Protein AF-A0A268NX96-F1 (afdb_monomer)

Structure (mmCIF, N/CA/C/O backbone):
data_AF-A0A268NX96-F1
#
_entry.id   AF-A0A268NX96-F1
#
loop_
_atom_site.group_PDB
_atom_site.id
_atom_site.type_symbol
_atom_site.label_atom_id
_atom_site.label_alt_id
_atom_site.label_comp_id
_atom_site.label_asym_id
_atom_site.label_entity_id
_atom_site.label_seq_id
_atom_site.pdbx_PDB_ins_code
_atom_site.Cartn_x
_atom_site.Cartn_y
_atom_site.Cartn_z
_atom_site.occupancy
_atom_site.B_iso_or_equiv
_atom_site.auth_seq_id
_atom_site.auth_comp_id
_atom_site.auth_asym_id
_atom_site.auth_atom_id
_atom_site.pdbx_PDB_model_num
ATOM 1 N N . MET A 1 1 ? 6.092 -10.360 -18.280 1.00 59.03 1 MET A N 1
ATOM 2 C CA . MET A 1 1 ? 6.433 -9.951 -19.659 1.00 59.03 1 MET A CA 1
ATOM 3 C C . MET A 1 1 ? 7.682 -10.710 -20.071 1.00 59.03 1 MET A C 1
ATOM 5 O O . MET A 1 1 ? 8.514 -10.940 -19.199 1.00 59.03 1 MET A O 1
ATOM 9 N N . ASP A 1 2 ? 7.795 -11.176 -21.314 1.00 61.53 2 ASP A N 1
ATOM 10 C CA . ASP A 1 2 ? 8.980 -11.933 -21.732 1.00 61.53 2 ASP A CA 1
ATOM 11 C C . ASP A 1 2 ? 10.163 -11.012 -22.083 1.00 61.53 2 ASP A C 1
ATOM 13 O O . ASP A 1 2 ? 10.006 -9.817 -22.340 1.00 61.53 2 ASP A O 1
ATOM 17 N N . LYS A 1 3 ? 11.374 -11.574 -22.055 1.00 61.00 3 LYS A N 1
ATOM 18 C CA . LYS A 1 3 ? 12.627 -10.856 -22.331 1.00 61.00 3 LYS A CA 1
ATOM 19 C C . LYS A 1 3 ? 12.658 -10.255 -23.746 1.00 61.00 3 LYS A C 1
ATOM 21 O O . LYS A 1 3 ? 13.117 -9.132 -23.924 1.00 61.00 3 LYS A O 1
ATOM 26 N N . ASN A 1 4 ? 12.095 -10.972 -24.720 1.00 65.12 4 ASN A N 1
ATOM 27 C CA . ASN A 1 4 ? 12.065 -10.567 -26.127 1.00 65.12 4 ASN A CA 1
ATOM 28 C C . ASN A 1 4 ? 11.280 -9.265 -26.354 1.00 65.12 4 ASN A C 1
ATOM 30 O O . ASN A 1 4 ? 11.629 -8.482 -27.237 1.00 65.12 4 ASN A O 1
ATOM 34 N N . THR A 1 5 ? 10.238 -9.016 -25.558 1.00 67.25 5 THR A N 1
ATOM 35 C CA . THR A 1 5 ? 9.422 -7.799 -25.653 1.00 67.25 5 THR A CA 1
ATOM 36 C C . THR A 1 5 ? 10.201 -6.553 -25.227 1.00 67.25 5 THR A C 1
ATOM 38 O O . THR A 1 5 ? 10.162 -5.537 -25.919 1.00 67.25 5 THR A O 1
ATOM 41 N N . PHE A 1 6 ? 10.961 -6.625 -24.133 1.00 69.69 6 PHE A N 1
ATOM 42 C CA . PHE A 1 6 ? 11.781 -5.499 -23.678 1.00 69.69 6 PHE A CA 1
ATOM 43 C C . PHE A 1 6 ? 13.011 -5.259 -24.555 1.00 69.69 6 PHE A C 1
ATOM 45 O O . PHE A 1 6 ? 13.318 -4.106 -24.848 1.00 69.69 6 PHE A O 1
ATOM 52 N N . ASP A 1 7 ? 13.665 -6.321 -25.035 1.00 68.00 7 ASP A N 1
ATOM 53 C CA . ASP A 1 7 ? 14.785 -6.197 -25.977 1.00 68.00 7 ASP A CA 1
ATOM 54 C C . ASP A 1 7 ? 14.345 -5.448 -27.253 1.00 68.00 7 ASP A C 1
ATOM 56 O O . ASP A 1 7 ? 15.095 -4.657 -27.830 1.00 68.00 7 ASP A O 1
ATOM 60 N N . LYS A 1 8 ? 13.087 -5.642 -27.668 1.00 68.75 8 LYS A N 1
ATOM 61 C CA . LYS A 1 8 ? 12.487 -4.923 -28.792 1.00 68.75 8 LYS A CA 1
ATOM 62 C C . LYS A 1 8 ? 12.180 -3.458 -28.470 1.00 68.75 8 LYS A C 1
ATOM 64 O O . LYS A 1 8 ? 12.509 -2.598 -29.278 1.00 68.75 8 LYS A O 1
ATOM 69 N N . LEU A 1 9 ? 11.628 -3.153 -27.293 1.00 71.12 9 LEU A N 1
ATOM 70 C CA . LEU A 1 9 ? 11.445 -1.765 -26.838 1.00 71.12 9 LEU A CA 1
ATOM 71 C C . LEU A 1 9 ? 12.767 -1.002 -26.784 1.00 71.12 9 LEU A C 1
ATOM 73 O O . LEU A 1 9 ? 12.851 0.123 -27.268 1.00 71.12 9 LEU A O 1
ATOM 77 N N . ALA A 1 10 ? 13.795 -1.623 -26.201 1.00 66.62 10 ALA A N 1
ATOM 78 C CA . ALA A 1 10 ? 15.130 -1.056 -26.093 1.00 66.62 10 ALA A CA 1
ATOM 79 C C . ALA A 1 10 ? 15.676 -0.665 -27.469 1.00 66.62 10 ALA A C 1
ATOM 81 O O . ALA A 1 10 ? 16.306 0.378 -27.606 1.00 66.62 10 ALA A O 1
ATOM 82 N N . LYS A 1 11 ? 15.390 -1.478 -28.490 1.00 71.31 11 LYS A N 1
ATOM 83 C CA . LYS A 1 11 ? 15.788 -1.229 -29.874 1.00 71.31 11 LYS A CA 1
ATOM 84 C C . LYS A 1 11 ? 14.941 -0.148 -30.553 1.00 71.31 11 LYS A C 1
ATOM 86 O O . LYS A 1 11 ? 15.510 0.774 -31.131 1.00 71.31 11 LYS A O 1
ATOM 91 N N . ASP A 1 12 ? 13.617 -0.256 -30.484 1.00 74.12 12 ASP A N 1
ATOM 92 C CA . ASP A 1 12 ? 12.686 0.611 -31.222 1.00 74.12 12 ASP A CA 1
ATOM 93 C C . ASP A 1 12 ? 12.643 2.038 -30.640 1.00 74.12 12 ASP A C 1
ATOM 95 O O . ASP A 1 12 ? 12.513 3.004 -31.386 1.00 74.12 12 ASP A O 1
ATOM 99 N N . TYR A 1 13 ? 12.829 2.173 -29.322 1.00 72.88 13 TYR A N 1
ATOM 100 C CA . TYR A 1 13 ? 12.810 3.447 -28.588 1.00 72.88 13 TYR A CA 1
ATOM 101 C C . TYR A 1 13 ? 14.191 3.889 -28.087 1.00 72.88 13 TYR A C 1
ATOM 103 O O . TYR A 1 13 ? 14.286 4.846 -27.319 1.00 72.88 13 TYR A O 1
ATOM 111 N N . GLN A 1 14 ? 15.256 3.173 -28.474 1.00 78.19 14 GLN A N 1
ATOM 112 C CA . GLN A 1 14 ? 16.652 3.414 -28.070 1.00 78.19 14 GLN A CA 1
ATOM 113 C C . GLN A 1 14 ? 16.782 3.795 -26.588 1.00 78.19 14 GLN A C 1
ATOM 115 O O . GLN A 1 14 ? 17.407 4.803 -26.242 1.00 78.19 14 GLN A O 1
ATOM 120 N N . ILE A 1 15 ? 16.134 3.015 -25.716 1.00 81.31 15 ILE A N 1
ATOM 121 C CA . ILE A 1 15 ? 16.123 3.314 -24.285 1.00 81.31 15 ILE A CA 1
ATOM 122 C C . ILE A 1 15 ? 17.558 3.209 -23.770 1.00 81.31 15 ILE A C 1
ATOM 124 O O . ILE A 1 15 ? 18.209 2.175 -23.928 1.00 81.31 15 ILE A O 1
ATOM 128 N N . LYS A 1 16 ? 18.051 4.286 -23.162 1.00 82.25 16 LYS A N 1
ATOM 129 C CA . LYS A 1 16 ? 19.428 4.381 -22.672 1.00 82.25 16 LYS A CA 1
ATOM 130 C C . LYS A 1 16 ? 19.487 5.022 -21.296 1.00 82.25 16 LYS A C 1
ATOM 132 O O . LYS A 1 16 ? 18.622 5.809 -20.916 1.00 82.25 16 LYS A O 1
ATOM 137 N N . GLU A 1 17 ? 20.546 4.691 -20.575 1.00 82.38 17 GLU A N 1
ATOM 138 C CA . GLU A 1 17 ? 20.888 5.320 -19.309 1.00 82.38 17 GLU A CA 1
ATOM 139 C C . GLU A 1 17 ? 21.554 6.685 -19.545 1.00 82.38 17 GLU A C 1
ATOM 141 O O . GLU A 1 17 ? 22.448 6.834 -20.381 1.00 82.38 17 GLU A O 1
ATOM 146 N N . GLN A 1 18 ? 21.109 7.686 -18.793 1.00 83.25 18 GLN A N 1
ATOM 147 C CA . GLN A 1 18 ? 21.725 8.999 -18.648 1.00 83.25 18 GLN A CA 1
ATOM 148 C C . GLN A 1 18 ? 22.287 9.179 -17.229 1.00 83.25 18 GLN A C 1
ATOM 150 O O . GLN A 1 18 ? 22.286 8.269 -16.398 1.00 83.25 18 GLN A O 1
ATOM 155 N N . PHE A 1 19 ? 22.805 10.377 -16.950 1.00 71.81 19 PHE A N 1
ATOM 156 C CA . PHE A 1 19 ? 23.422 10.742 -15.678 1.00 71.81 19 PHE A CA 1
ATOM 157 C C . PHE A 1 19 ? 22.588 10.289 -14.466 1.00 71.81 19 PHE A C 1
ATOM 159 O O . PHE A 1 19 ? 21.379 10.495 -14.433 1.00 71.81 19 PHE A O 1
ATOM 166 N N . ARG A 1 20 ? 23.252 9.701 -13.457 1.00 75.44 20 ARG A N 1
ATOM 167 C CA . ARG A 1 20 ? 22.654 9.188 -12.200 1.00 75.44 20 ARG A CA 1
ATOM 168 C C . ARG A 1 20 ? 21.634 8.049 -12.352 1.00 75.44 20 ARG A C 1
ATOM 170 O O . ARG A 1 20 ? 20.844 7.825 -11.440 1.00 75.44 20 ARG A O 1
ATOM 177 N N . GLY A 1 21 ? 21.669 7.308 -13.454 1.00 75.00 21 GLY A N 1
ATOM 178 C CA . GLY A 1 21 ? 20.806 6.143 -13.633 1.00 75.00 21 GLY A CA 1
ATOM 179 C C . GLY A 1 21 ? 19.372 6.480 -14.026 1.00 75.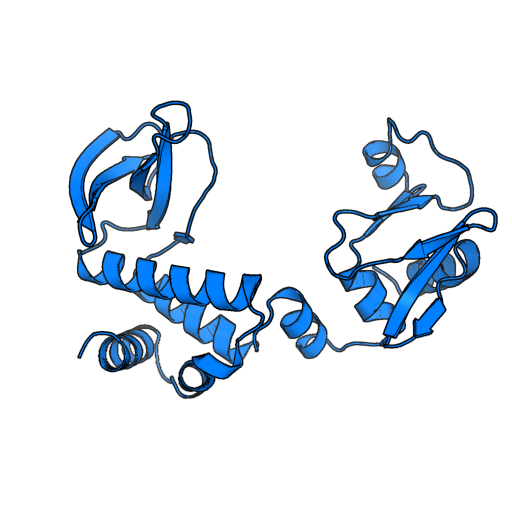00 21 GLY A C 1
ATOM 180 O O . GLY A 1 21 ? 18.427 5.764 -13.694 1.00 75.00 21 GLY A O 1
ATOM 181 N N . HIS A 1 22 ? 19.188 7.608 -14.711 1.00 82.00 22 HIS A N 1
ATOM 182 C CA . HIS A 1 22 ? 17.908 7.952 -15.313 1.00 82.00 22 HIS A CA 1
ATOM 183 C C . HIS A 1 22 ? 17.777 7.299 -16.685 1.00 82.00 22 HIS A C 1
ATOM 185 O O . HIS A 1 22 ? 18.688 7.410 -17.501 1.00 82.00 22 HIS A O 1
ATOM 191 N N . LEU A 1 23 ? 16.653 6.635 -16.951 1.00 85.31 23 LEU A N 1
ATOM 192 C CA . LEU A 1 23 ? 16.376 6.089 -18.276 1.00 85.31 23 LEU A CA 1
ATOM 193 C C . LEU A 1 23 ? 15.696 7.151 -19.140 1.00 85.31 23 LEU A C 1
ATOM 195 O O . LEU A 1 23 ? 14.803 7.860 -18.677 1.00 85.31 23 LEU A O 1
ATOM 199 N N . VAL A 1 24 ? 16.098 7.239 -20.404 1.00 85.69 24 VAL A N 1
ATOM 200 C CA . VAL A 1 24 ? 15.409 8.037 -21.424 1.00 85.69 24 VAL A CA 1
ATOM 201 C C . VAL A 1 24 ? 15.029 7.154 -22.603 1.00 85.69 24 VAL A C 1
ATOM 203 O O . VAL A 1 24 ? 15.790 6.260 -22.965 1.00 85.69 24 VAL A O 1
ATOM 206 N N . ALA A 1 25 ? 13.878 7.419 -23.215 1.00 83.75 25 ALA A N 1
ATOM 207 C CA . ALA A 1 25 ? 13.501 6.890 -24.522 1.00 83.75 25 ALA A CA 1
ATOM 208 C C . ALA A 1 25 ? 13.697 7.968 -25.591 1.00 83.75 25 ALA A C 1
ATOM 210 O O . ALA A 1 25 ? 13.286 9.114 -25.400 1.00 83.75 25 ALA A O 1
ATOM 211 N N . LEU A 1 26 ? 14.290 7.596 -26.722 1.00 76.19 26 LEU A N 1
ATOM 212 C CA . LEU A 1 26 ? 14.315 8.415 -27.927 1.00 76.19 26 LEU A CA 1
ATOM 213 C C . LEU A 1 26 ? 13.088 8.086 -28.775 1.00 76.19 26 LEU A C 1
ATOM 215 O O . LEU A 1 26 ? 12.882 6.940 -29.173 1.00 76.19 26 LEU A O 1
ATOM 219 N N . ASN A 1 27 ? 12.294 9.103 -29.084 1.00 68.62 27 ASN A N 1
ATOM 220 C CA . ASN A 1 27 ? 11.181 8.995 -30.014 1.00 68.62 27 ASN A CA 1
ATOM 221 C C . ASN A 1 27 ? 11.262 10.154 -31.009 1.00 68.62 27 ASN A C 1
ATOM 223 O O . ASN A 1 27 ? 11.182 11.309 -30.604 1.00 68.62 27 ASN A O 1
ATOM 227 N N . ASP A 1 28 ? 11.435 9.844 -32.294 1.00 65.50 28 ASP A N 1
ATOM 228 C CA . ASP A 1 28 ? 11.523 10.832 -33.382 1.00 65.50 28 ASP A CA 1
ATOM 229 C C . ASP A 1 28 ? 12.602 11.918 -33.172 1.00 65.50 28 ASP A C 1
ATOM 231 O O . ASP A 1 28 ? 12.440 13.069 -33.564 1.00 65.50 28 ASP A O 1
ATOM 235 N N . GLY A 1 29 ? 13.728 11.551 -32.547 1.00 68.62 29 GLY A N 1
ATOM 236 C CA . GLY A 1 29 ? 14.844 12.466 -32.270 1.00 68.62 29 GLY A CA 1
ATOM 237 C C . GLY A 1 29 ? 14.708 13.276 -30.976 1.00 68.62 29 GLY A C 1
ATOM 238 O O . GLY A 1 29 ? 15.658 13.961 -30.602 1.00 68.62 29 GLY A O 1
ATOM 239 N N . GLU A 1 30 ? 13.586 13.159 -30.261 1.00 76.75 30 GLU A N 1
ATOM 240 C CA . GLU A 1 30 ? 13.398 13.755 -28.937 1.00 76.75 30 GLU A CA 1
ATOM 241 C C . GLU A 1 30 ? 13.679 12.741 -27.824 1.00 76.75 30 GLU A C 1
ATOM 243 O O . GLU A 1 30 ? 13.192 11.608 -27.852 1.00 76.75 30 GLU A O 1
ATOM 248 N N . GLU A 1 31 ? 14.438 13.163 -26.811 1.00 83.19 31 GLU A N 1
ATOM 249 C CA . GLU A 1 31 ? 14.641 12.394 -25.583 1.00 83.19 31 GLU A CA 1
ATOM 250 C C . GLU A 1 31 ? 13.511 12.662 -24.589 1.00 83.19 31 GLU A C 1
ATOM 252 O O . GLU A 1 31 ? 13.199 13.809 -24.265 1.00 83.19 31 GLU A O 1
ATOM 257 N N . LYS A 1 32 ? 12.921 11.590 -24.061 1.00 82.81 32 LYS A N 1
ATOM 258 C CA . LYS A 1 32 ? 11.934 11.650 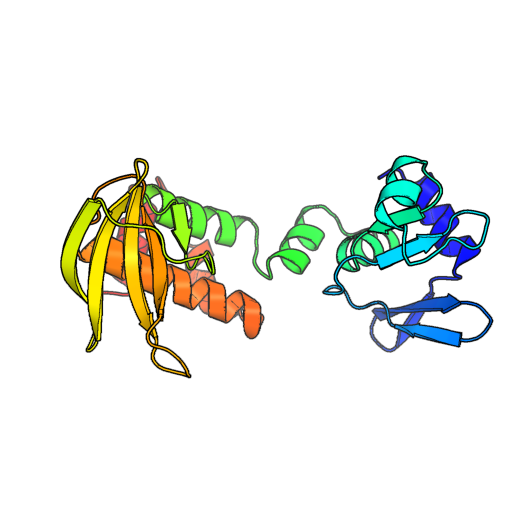-22.983 1.00 82.81 32 LYS A CA 1
ATOM 259 C C . LYS A 1 32 ? 12.402 10.839 -21.795 1.00 82.81 32 LYS A C 1
ATOM 261 O O . LYS A 1 32 ? 12.672 9.648 -21.926 1.00 82.81 32 LYS A O 1
ATOM 266 N N . SER A 1 33 ? 12.451 11.483 -20.636 1.00 83.81 33 SER A N 1
ATOM 267 C CA . SER A 1 33 ? 12.735 10.815 -19.371 1.00 83.81 33 SER A CA 1
ATOM 268 C C . SER A 1 33 ? 11.647 9.804 -19.037 1.00 83.81 33 SER A C 1
ATOM 270 O O . SER A 1 33 ? 10.460 10.107 -19.126 1.00 83.81 33 SER A O 1
ATOM 272 N N . ILE A 1 34 ? 12.081 8.622 -18.621 1.00 84.00 34 ILE A N 1
ATOM 273 C CA . ILE A 1 34 ? 11.251 7.592 -18.012 1.00 84.00 34 ILE A CA 1
ATOM 274 C C . ILE A 1 34 ? 11.518 7.673 -16.514 1.00 84.00 34 ILE A C 1
ATOM 276 O O . ILE A 1 34 ? 12.650 7.478 -16.069 1.00 84.00 34 ILE A O 1
ATOM 280 N N . LEU A 1 35 ? 10.489 7.964 -15.725 1.00 81.88 35 LEU A N 1
ATOM 281 C CA . LEU A 1 35 ? 10.588 7.959 -14.273 1.00 81.88 35 LEU A CA 1
ATOM 282 C C . LEU A 1 35 ? 10.041 6.638 -13.716 1.00 81.88 35 LEU A C 1
ATOM 284 O O . LEU A 1 35 ? 9.026 6.139 -14.199 1.00 81.88 35 LEU A O 1
ATOM 288 N N . PRO A 1 36 ? 10.629 6.090 -12.636 1.00 77.75 36 PRO A N 1
ATOM 289 C CA . PRO A 1 36 ? 10.131 4.858 -12.018 1.00 77.75 36 PRO A CA 1
ATOM 290 C C . PRO A 1 36 ? 8.655 4.910 -11.590 1.00 77.75 36 PRO A C 1
ATOM 292 O O . PRO A 1 36 ? 7.997 3.879 -11.545 1.00 77.75 36 PRO A O 1
ATOM 295 N N . ASN A 1 37 ? 8.127 6.101 -11.279 1.00 76.62 37 ASN A N 1
ATOM 296 C CA . ASN A 1 37 ? 6.748 6.288 -10.810 1.00 76.62 37 ASN A CA 1
ATOM 297 C C . ASN A 1 37 ? 5.756 6.655 -11.931 1.00 76.62 37 ASN A C 1
ATOM 299 O O . ASN A 1 37 ? 4.612 6.999 -11.624 1.00 76.62 37 ASN A O 1
ATOM 303 N N . ASP A 1 38 ? 6.174 6.628 -13.201 1.00 75.62 38 ASP A N 1
ATOM 304 C CA . ASP A 1 38 ? 5.293 6.971 -14.318 1.00 75.62 38 ASP A CA 1
ATOM 305 C C . ASP A 1 38 ? 4.143 5.964 -14.448 1.00 75.62 38 ASP A C 1
ATOM 307 O O . ASP A 1 38 ? 4.343 4.746 -14.486 1.00 75.62 38 ASP A O 1
ATOM 311 N N . LYS A 1 39 ? 2.917 6.497 -14.523 1.00 70.62 39 LYS A N 1
ATOM 312 C CA . LYS A 1 39 ? 1.683 5.733 -14.754 1.00 70.62 39 LYS A CA 1
ATOM 313 C C . LYS A 1 39 ? 1.379 5.635 -16.251 1.00 70.62 39 LYS A C 1
ATOM 315 O O . LYS A 1 39 ? 1.819 6.483 -17.021 1.00 70.62 39 LYS A O 1
ATOM 320 N N . PRO A 1 40 ? 0.655 4.575 -16.652 1.00 78.50 40 PRO A N 1
ATOM 321 C CA . PRO A 1 40 ? 1.131 3.593 -17.614 1.00 78.50 40 PRO A CA 1
ATOM 322 C C . PRO A 1 40 ? 1.691 4.220 -18.890 1.00 78.50 40 PRO A C 1
ATOM 324 O O . PRO A 1 40 ? 1.019 4.979 -19.592 1.00 78.50 40 PRO A O 1
ATOM 327 N N . LEU A 1 41 ? 2.918 3.824 -19.205 1.00 81.44 41 LEU A N 1
ATOM 328 C CA . LEU A 1 41 ? 3.596 4.137 -20.448 1.00 81.44 41 LEU A CA 1
ATOM 329 C C . LEU A 1 41 ? 3.098 3.190 -21.542 1.00 81.44 41 LEU A C 1
ATOM 331 O O . LEU A 1 41 ? 2.943 1.984 -21.327 1.00 81.44 41 LEU A O 1
ATOM 335 N N . HIS A 1 42 ? 2.847 3.759 -22.718 1.00 82.75 42 HIS A N 1
ATOM 336 C CA . HIS A 1 42 ? 2.356 3.039 -23.885 1.00 82.75 42 HIS A CA 1
ATOM 337 C C . HIS A 1 42 ? 3.386 3.129 -25.005 1.00 82.75 42 HIS A C 1
ATOM 339 O O . HIS A 1 42 ? 3.701 4.223 -25.475 1.00 82.75 42 HIS A O 1
ATOM 345 N N . PHE A 1 43 ? 3.882 1.976 -25.441 1.00 78.62 43 PHE A N 1
ATOM 346 C CA . PHE A 1 43 ? 4.860 1.866 -26.518 1.00 78.62 43 PHE A CA 1
ATOM 347 C C . PHE A 1 43 ? 4.225 1.155 -27.702 1.00 78.62 43 PHE A C 1
ATOM 349 O O . PHE A 1 43 ? 3.788 0.011 -27.595 1.00 78.62 43 PHE A O 1
ATOM 356 N N . ALA A 1 44 ? 4.147 1.846 -28.830 1.00 77.69 44 ALA A N 1
ATOM 357 C CA . ALA A 1 44 ? 3.655 1.281 -30.069 1.00 77.69 44 ALA A CA 1
ATOM 358 C C . ALA A 1 44 ? 4.666 0.274 -30.631 1.00 77.69 44 ALA A C 1
ATOM 360 O O . ALA A 1 44 ? 5.870 0.517 -30.656 1.00 77.69 44 ALA A O 1
ATOM 361 N N . ILE A 1 45 ? 4.177 -0.863 -31.108 1.00 72.31 45 ILE A N 1
ATOM 362 C CA . ILE A 1 45 ? 5.003 -1.928 -31.664 1.00 72.31 45 ILE A CA 1
ATOM 363 C C . ILE A 1 45 ? 4.831 -1.905 -33.185 1.00 72.31 45 ILE A C 1
ATOM 365 O O . ILE A 1 45 ? 3.739 -2.134 -33.701 1.00 72.31 45 ILE A O 1
ATOM 369 N N . ASN A 1 46 ? 5.922 -1.662 -33.918 1.00 66.19 46 ASN A N 1
ATOM 370 C CA . ASN A 1 46 ? 6.020 -1.676 -35.389 1.00 66.19 46 ASN A CA 1
ATOM 371 C C . ASN A 1 46 ? 5.213 -0.622 -36.186 1.00 66.19 46 ASN A C 1
ATOM 373 O O . ASN A 1 46 ? 5.414 -0.537 -37.397 1.00 66.19 46 ASN A O 1
ATOM 377 N N . ARG A 1 47 ? 4.289 0.145 -35.591 1.00 69.75 47 ARG A N 1
ATOM 378 C CA . ARG A 1 47 ? 3.494 1.158 -36.315 1.00 69.75 47 ARG A CA 1
ATOM 379 C C . ARG A 1 47 ? 2.953 2.257 -35.396 1.00 69.75 47 ARG A C 1
ATOM 381 O O . ARG A 1 47 ? 2.694 1.967 -34.231 1.00 69.75 47 ARG A O 1
ATOM 388 N N . PRO A 1 48 ? 2.697 3.476 -35.905 1.00 75.44 48 PRO A N 1
ATOM 389 C CA . PRO A 1 48 ? 1.927 4.480 -35.178 1.00 75.44 48 PRO A CA 1
ATOM 390 C C . PRO A 1 48 ? 0.528 3.958 -34.826 1.00 75.44 48 PRO A C 1
ATOM 392 O O . PRO A 1 48 ? -0.111 3.283 -35.636 1.00 75.44 48 PRO A O 1
ATOM 395 N N . VAL A 1 49 ? 0.047 4.290 -33.630 1.00 78.19 49 VAL A N 1
ATOM 396 C CA . VAL A 1 49 ? -1.295 3.935 -33.145 1.00 78.19 49 VAL A CA 1
ATOM 397 C C . VAL A 1 49 ? -2.065 5.180 -32.728 1.00 78.19 49 VAL A C 1
ATOM 399 O O . VAL A 1 49 ? -1.477 6.166 -32.277 1.00 78.19 49 VAL A O 1
ATOM 402 N N . ASP A 1 50 ? -3.388 5.126 -32.863 1.00 79.38 50 ASP A N 1
ATOM 403 C CA . ASP A 1 50 ? -4.264 6.180 -32.363 1.00 79.38 50 ASP A CA 1
ATOM 404 C C . ASP A 1 50 ? -4.251 6.191 -30.828 1.00 79.38 50 ASP A C 1
ATOM 406 O O . ASP A 1 50 ? -4.580 5.201 -30.168 1.00 79.38 50 ASP A O 1
ATOM 410 N N . ARG A 1 51 ? -3.883 7.340 -30.257 1.00 78.62 51 ARG A N 1
ATOM 411 C CA . ARG A 1 51 ? -3.812 7.549 -28.807 1.00 78.62 51 ARG A CA 1
ATOM 412 C C . ARG A 1 51 ? -5.182 7.488 -28.133 1.00 78.62 51 ARG A C 1
ATOM 414 O O . ARG A 1 51 ? -5.242 7.224 -26.936 1.00 78.62 51 ARG A O 1
ATOM 421 N N . ASN A 1 52 ? -6.266 7.687 -28.880 1.00 84.94 52 ASN A N 1
ATOM 422 C CA . ASN A 1 52 ? -7.623 7.577 -28.349 1.00 84.94 52 ASN A CA 1
ATOM 423 C C . ASN A 1 52 ? -8.063 6.119 -28.151 1.00 84.94 52 ASN A C 1
ATOM 425 O O . ASN A 1 52 ? -9.077 5.885 -27.500 1.00 84.94 52 ASN A O 1
ATOM 429 N N . ASN A 1 53 ? -7.308 5.145 -28.678 1.00 85.56 53 ASN A N 1
ATOM 430 C CA . ASN A 1 53 ? -7.685 3.733 -28.651 1.00 85.56 53 ASN A CA 1
ATOM 431 C C . ASN A 1 53 ? -6.608 2.801 -28.064 1.00 85.56 53 ASN A C 1
ATOM 433 O O . ASN A 1 53 ? -6.497 1.629 -28.428 1.00 85.56 53 ASN A O 1
ATOM 437 N N . LEU A 1 54 ? -5.786 3.322 -27.148 1.00 82.62 54 LEU A N 1
ATOM 438 C CA . LEU A 1 54 ? -4.634 2.596 -26.605 1.00 82.62 54 LEU A CA 1
ATOM 439 C C . LEU A 1 54 ? -5.019 1.269 -25.940 1.00 82.62 54 LEU A C 1
ATOM 441 O O . LEU A 1 54 ? -4.336 0.277 -26.157 1.00 82.62 54 LEU A O 1
ATOM 445 N N . GLU A 1 55 ? -6.121 1.207 -25.190 1.00 85.50 55 GLU A N 1
ATOM 446 C CA . GLU A 1 55 ? -6.532 -0.030 -24.507 1.00 85.50 55 GLU A CA 1
ATOM 447 C C . GLU A 1 55 ? -6.932 -1.148 -25.486 1.00 85.50 55 GLU A C 1
ATOM 449 O O . GLU A 1 55 ? -6.628 -2.320 -25.249 1.00 85.50 55 GLU A O 1
ATOM 454 N N . GLU A 1 56 ? -7.583 -0.826 -26.609 1.00 86.25 56 GLU A N 1
ATOM 455 C CA . GLU A 1 56 ? -7.868 -1.835 -27.634 1.00 86.25 56 GLU A CA 1
ATOM 456 C C . GLU A 1 56 ? -6.603 -2.258 -28.375 1.00 86.25 56 GLU A C 1
ATOM 458 O O . GLU A 1 56 ? -6.431 -3.438 -28.677 1.00 86.25 56 GLU A O 1
ATOM 463 N N . GLU A 1 57 ? -5.696 -1.323 -28.654 1.00 84.12 57 GLU A N 1
ATOM 464 C CA . GLU A 1 57 ? -4.430 -1.638 -29.314 1.00 84.12 57 GLU A CA 1
ATOM 465 C C . GLU A 1 57 ? -3.494 -2.462 -28.414 1.00 84.12 57 GLU A C 1
ATOM 467 O O . GLU A 1 57 ? -2.773 -3.325 -28.922 1.00 84.12 57 GLU A O 1
ATOM 472 N N . VAL A 1 58 ? -3.572 -2.292 -27.088 1.00 84.19 58 VAL A N 1
ATOM 473 C CA . VAL A 1 58 ? -2.924 -3.178 -26.106 1.00 84.19 58 VAL A CA 1
ATOM 474 C C . VAL A 1 58 ? -3.486 -4.592 -26.211 1.00 84.19 58 VAL A C 1
ATOM 476 O O . VAL A 1 58 ? -2.724 -5.549 -26.333 1.00 84.19 58 VAL A O 1
ATOM 479 N N . LYS A 1 59 ? -4.816 -4.746 -26.245 1.00 84.62 59 LYS A N 1
ATOM 480 C CA . LYS A 1 59 ? -5.464 -6.063 -26.404 1.00 84.62 59 LYS A CA 1
ATOM 481 C C . LYS A 1 59 ? -5.099 -6.748 -27.724 1.00 84.62 59 LYS A C 1
ATOM 483 O O . LYS A 1 59 ? -4.986 -7.969 -27.760 1.00 84.62 59 LYS A O 1
ATOM 488 N N . LYS A 1 60 ? -4.900 -5.976 -28.796 1.00 81.88 60 LYS A N 1
ATOM 489 C CA . LYS A 1 60 ? -4.470 -6.478 -30.115 1.00 81.88 60 LYS A CA 1
ATOM 490 C C . LYS A 1 60 ? -2.967 -6.789 -30.186 1.00 81.88 60 LYS A C 1
ATOM 492 O O . LYS A 1 60 ? -2.516 -7.289 -31.212 1.00 81.88 60 LYS A O 1
ATOM 497 N N . GLY A 1 61 ? -2.190 -6.484 -29.142 1.00 76.75 61 GLY A N 1
ATOM 498 C CA . GLY A 1 61 ? -0.737 -6.680 -29.117 1.00 76.75 61 GLY A CA 1
ATOM 499 C C . GLY A 1 61 ? 0.053 -5.664 -29.950 1.00 76.75 61 GLY A C 1
ATOM 500 O O . GLY A 1 61 ? 1.231 -5.880 -30.223 1.00 76.75 61 GLY A O 1
ATOM 501 N N . ASN A 1 62 ? -0.577 -4.558 -30.358 1.00 80.38 62 ASN A N 1
ATOM 502 C CA . ASN A 1 62 ? 0.074 -3.483 -31.112 1.00 80.38 62 ASN A CA 1
ATOM 503 C C . ASN A 1 62 ? 0.695 -2.424 -30.201 1.00 80.38 62 ASN A C 1
ATOM 505 O O . ASN A 1 62 ? 1.524 -1.638 -30.652 1.00 80.38 62 ASN A O 1
ATOM 509 N N . VAL A 1 63 ? 0.280 -2.380 -28.935 1.00 81.75 63 VAL A N 1
ATOM 510 C CA . VAL A 1 63 ? 0.816 -1.472 -27.923 1.00 81.75 63 VAL A CA 1
ATOM 511 C C . VAL A 1 63 ? 1.224 -2.276 -26.708 1.00 81.75 63 VAL A C 1
ATOM 513 O O . VAL A 1 63 ? 0.463 -3.094 -26.197 1.00 81.75 63 VAL A O 1
ATOM 516 N N . LEU A 1 64 ? 2.419 -2.004 -26.210 1.00 79.94 64 LEU A N 1
ATOM 517 C CA . LEU A 1 64 ? 2.830 -2.461 -24.904 1.00 79.94 64 LEU A CA 1
ATOM 518 C C . LEU A 1 64 ? 2.433 -1.437 -23.848 1.00 79.94 64 LEU A C 1
ATOM 520 O O . LEU A 1 64 ? 2.847 -0.281 -23.917 1.00 79.94 64 LEU A O 1
ATOM 524 N N . LYS A 1 65 ? 1.684 -1.892 -22.847 1.00 85.44 65 LYS A N 1
ATOM 525 C CA . LYS A 1 65 ? 1.390 -1.137 -21.632 1.00 85.44 65 LYS A CA 1
ATOM 526 C C . LYS A 1 65 ? 2.301 -1.624 -20.511 1.00 85.44 65 LYS A C 1
ATOM 528 O O . LYS A 1 65 ? 2.242 -2.793 -20.136 1.00 85.44 65 LYS A O 1
ATOM 533 N N . THR A 1 66 ? 3.137 -0.736 -19.989 1.00 84.31 66 THR A N 1
ATOM 534 C CA . THR A 1 66 ? 4.038 -1.014 -18.861 1.00 84.31 66 THR A CA 1
ATOM 535 C C . THR A 1 66 ? 4.129 0.209 -17.954 1.00 84.31 66 THR A C 1
ATOM 537 O O . THR A 1 66 ? 3.738 1.305 -18.347 1.00 84.31 66 THR A O 1
ATOM 540 N N . ASP A 1 67 ? 4.630 0.049 -16.735 1.00 85.62 67 ASP A N 1
ATOM 541 C CA . ASP A 1 67 ? 5.031 1.182 -15.898 1.00 85.62 67 ASP A CA 1
ATOM 542 C C . ASP A 1 67 ? 6.548 1.408 -15.977 1.00 85.62 67 ASP A C 1
ATOM 544 O O . ASP A 1 67 ? 7.295 0.576 -16.507 1.00 85.62 67 ASP A O 1
ATOM 548 N N . GLY A 1 68 ? 6.999 2.569 -15.494 1.00 85.94 68 GLY A N 1
ATOM 549 C CA . GLY A 1 68 ? 8.423 2.899 -15.479 1.00 85.94 68 GLY A CA 1
ATOM 550 C C . GLY A 1 68 ? 9.245 1.940 -14.615 1.00 85.94 68 GLY A C 1
ATOM 551 O O . GLY A 1 68 ? 10.381 1.624 -14.959 1.00 85.94 68 GLY A O 1
ATOM 552 N N . LEU A 1 69 ? 8.679 1.419 -13.527 1.00 88.31 69 LEU A N 1
ATOM 553 C CA . LEU A 1 69 ? 9.377 0.551 -12.578 1.00 88.31 69 LEU A CA 1
ATOM 554 C C . LEU A 1 69 ? 9.750 -0.802 -13.208 1.00 88.31 69 LEU A C 1
ATOM 556 O O . LEU A 1 69 ? 10.849 -1.305 -12.979 1.00 88.31 69 LEU A O 1
ATOM 560 N N . GLU A 1 70 ? 8.881 -1.352 -14.057 1.00 87.19 70 GLU A N 1
ATOM 561 C CA . GLU A 1 70 ? 9.144 -2.546 -14.869 1.00 87.19 70 GLU A CA 1
ATOM 562 C C . GLU A 1 70 ? 10.245 -2.317 -15.918 1.00 87.19 70 GLU A C 1
ATOM 564 O O . GLU A 1 70 ? 11.098 -3.185 -16.117 1.00 87.19 70 GLU A O 1
ATOM 569 N N . ILE A 1 71 ? 10.293 -1.133 -16.545 1.00 86.38 71 ILE A N 1
ATOM 570 C CA . ILE A 1 71 ? 11.383 -0.776 -17.471 1.00 86.38 71 ILE A CA 1
ATOM 571 C C . ILE A 1 71 ? 12.712 -0.744 -16.715 1.00 86.38 71 ILE A C 1
ATOM 573 O O . ILE A 1 71 ? 13.684 -1.373 -17.133 1.00 86.38 71 ILE A O 1
ATOM 577 N N . TYR A 1 72 ? 12.748 -0.070 -15.566 1.00 89.25 72 TYR A N 1
ATOM 578 C CA . TYR A 1 72 ? 13.933 -0.022 -14.715 1.00 89.25 72 TYR A CA 1
ATOM 579 C C . TYR A 1 72 ? 14.377 -1.415 -14.259 1.00 89.25 72 TYR A C 1
ATOM 581 O O . TYR A 1 72 ? 15.564 -1.732 -14.342 1.00 89.25 72 TYR A O 1
ATOM 589 N N . ARG A 1 73 ? 13.435 -2.271 -13.843 1.00 90.31 73 ARG A N 1
ATOM 590 C CA . ARG A 1 73 ? 13.721 -3.657 -13.452 1.00 90.31 73 ARG A CA 1
ATOM 591 C C . ARG A 1 73 ? 14.434 -4.416 -14.561 1.00 90.31 73 ARG A C 1
ATOM 593 O O . ARG A 1 73 ? 15.434 -5.078 -14.295 1.00 90.31 73 ARG A O 1
ATOM 600 N N . HIS A 1 74 ? 13.929 -4.314 -15.789 1.00 85.81 74 HIS A N 1
ATOM 601 C CA . HIS A 1 74 ? 14.514 -4.998 -16.932 1.00 85.81 74 HIS A CA 1
ATOM 602 C C . HIS A 1 74 ? 15.931 -4.490 -17.237 1.00 85.81 74 HIS A C 1
ATOM 604 O O . HIS A 1 74 ? 16.865 -5.287 -17.319 1.00 85.81 74 HIS A O 1
ATOM 610 N N . PHE A 1 75 ? 16.103 -3.170 -17.358 1.00 84.88 75 PHE A N 1
ATOM 611 C CA . PHE A 1 75 ? 17.380 -2.560 -17.746 1.00 84.88 75 PHE A CA 1
ATOM 612 C C . PHE A 1 75 ? 18.483 -2.759 -16.706 1.00 84.88 75 PHE A C 1
ATOM 614 O O . PHE A 1 75 ? 19.609 -3.112 -17.058 1.00 84.88 75 PHE A O 1
ATOM 621 N N . TYR A 1 76 ? 18.158 -2.597 -15.424 1.00 88.69 76 TYR A N 1
ATOM 622 C CA . TYR A 1 76 ? 19.115 -2.775 -14.331 1.00 88.69 76 TYR A CA 1
ATOM 623 C C . TYR A 1 76 ? 19.188 -4.207 -13.804 1.00 88.69 76 TYR A C 1
ATOM 625 O O . TYR A 1 76 ? 19.944 -4.470 -12.869 1.00 88.69 76 TYR A O 1
ATOM 633 N N . LYS A 1 77 ? 18.426 -5.137 -14.397 1.00 88.81 77 LYS A N 1
ATOM 634 C CA . LYS A 1 77 ? 18.338 -6.543 -13.978 1.00 88.81 77 LYS A CA 1
ATOM 635 C C . LYS A 1 77 ? 18.064 -6.681 -12.478 1.00 88.81 77 LYS A C 1
ATOM 637 O O . LYS A 1 77 ? 18.674 -7.514 -11.811 1.00 88.81 77 LYS A O 1
ATOM 642 N N . TRP A 1 78 ? 17.178 -5.836 -11.952 1.00 91.31 78 TRP A N 1
ATOM 643 C CA . TRP A 1 78 ? 16.780 -5.912 -10.551 1.00 91.31 78 TRP A CA 1
ATOM 644 C C . TRP A 1 78 ? 16.142 -7.269 -10.275 1.00 91.31 78 TRP A C 1
ATOM 646 O O . TRP A 1 78 ? 15.255 -7.714 -11.013 1.00 91.31 78 TRP A O 1
ATOM 656 N N . ASP A 1 79 ? 16.595 -7.903 -9.200 1.00 91.81 79 ASP A N 1
ATOM 657 C CA . ASP A 1 79 ? 15.926 -9.067 -8.645 1.00 91.81 79 ASP A CA 1
ATOM 658 C C . ASP A 1 79 ? 14.569 -8.684 -8.034 1.00 91.81 79 ASP A C 1
ATOM 660 O O . ASP A 1 79 ? 14.165 -7.515 -7.973 1.00 91.81 79 ASP A O 1
ATOM 664 N N . ASP A 1 80 ? 13.826 -9.702 -7.615 1.00 90.81 80 ASP A N 1
ATOM 665 C CA . ASP A 1 80 ? 12.474 -9.541 -7.09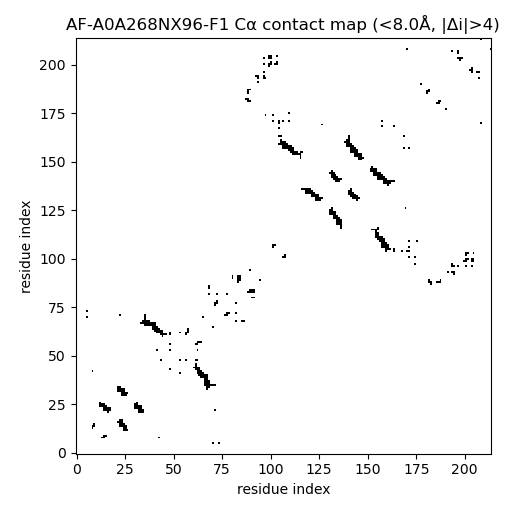0 1.00 90.81 80 ASP A CA 1
ATOM 666 C C . ASP A 1 80 ? 12.440 -8.744 -5.784 1.00 90.81 80 ASP A C 1
ATOM 668 O O . ASP A 1 80 ? 11.415 -8.131 -5.477 1.00 90.81 80 ASP A O 1
ATOM 672 N N . ASP A 1 81 ? 13.530 -8.746 -5.019 1.00 88.75 81 ASP A N 1
ATOM 673 C CA . ASP A 1 81 ? 13.639 -8.031 -3.749 1.00 88.75 81 ASP A CA 1
ATOM 674 C C . ASP A 1 81 ? 13.941 -6.556 -3.988 1.00 88.75 81 ASP A C 1
ATOM 676 O O . ASP A 1 81 ? 13.217 -5.694 -3.495 1.00 88.75 81 ASP A O 1
ATOM 680 N N . THR A 1 82 ? 14.904 -6.248 -4.853 1.00 89.94 82 THR A N 1
ATOM 681 C CA . THR A 1 82 ? 15.208 -4.877 -5.273 1.00 89.94 82 THR A CA 1
ATOM 682 C C . THR A 1 82 ? 13.995 -4.241 -5.941 1.00 89.94 82 THR A C 1
ATOM 684 O O . THR A 1 82 ? 13.635 -3.106 -5.632 1.00 89.94 82 THR A O 1
ATOM 687 N N . TYR A 1 83 ? 13.319 -4.963 -6.840 1.00 89.88 83 TYR A N 1
ATOM 688 C CA . TYR A 1 83 ? 12.091 -4.472 -7.464 1.00 89.88 83 TYR A CA 1
ATOM 689 C C . TYR A 1 83 ? 11.006 -4.177 -6.420 1.00 89.88 83 TYR A C 1
ATOM 691 O O . TYR A 1 83 ? 10.370 -3.120 -6.470 1.00 89.88 83 TYR A O 1
ATOM 699 N N . PHE A 1 84 ? 10.826 -5.075 -5.446 1.00 90.19 84 PHE A N 1
ATOM 700 C CA . PHE A 1 84 ? 9.898 -4.871 -4.340 1.00 90.19 84 PHE A CA 1
ATOM 701 C C . PHE A 1 84 ? 10.254 -3.614 -3.538 1.00 90.19 84 PHE A C 1
ATOM 703 O O . PHE A 1 84 ? 9.406 -2.742 -3.350 1.00 90.19 84 PHE A O 1
ATOM 710 N N . GLU A 1 85 ? 11.511 -3.463 -3.133 1.00 89.19 85 GLU A N 1
ATOM 711 C CA . GLU A 1 85 ? 11.979 -2.308 -2.370 1.00 89.19 85 GLU A CA 1
ATOM 712 C C . GLU A 1 85 ? 11.812 -0.999 -3.133 1.00 89.19 85 GLU A C 1
ATOM 714 O O . GLU A 1 85 ? 11.398 0.004 -2.559 1.00 89.19 85 GLU A O 1
ATOM 719 N N . LYS A 1 86 ? 12.064 -0.983 -4.444 1.00 87.19 86 LYS A N 1
ATOM 720 C CA . LYS A 1 86 ? 11.851 0.214 -5.269 1.00 87.19 86 LYS A CA 1
ATOM 721 C C . LYS A 1 86 ? 10.371 0.559 -5.401 1.00 87.19 86 LYS A C 1
ATOM 723 O O . LYS A 1 86 ? 10.024 1.740 -5.368 1.00 87.19 86 LYS A O 1
ATOM 728 N N . LYS A 1 87 ? 9.505 -0.452 -5.505 1.00 86.31 87 LYS A N 1
ATOM 729 C CA . LYS A 1 87 ? 8.052 -0.289 -5.630 1.00 86.31 87 LYS A CA 1
ATOM 730 C C . LYS A 1 87 ? 7.395 0.179 -4.334 1.00 86.31 87 LYS A C 1
ATOM 732 O O . LYS A 1 87 ? 6.582 1.100 -4.357 1.00 86.31 87 LYS A O 1
ATOM 737 N N . TYR A 1 88 ? 7.738 -0.451 -3.216 1.00 85.81 88 TYR A N 1
ATOM 738 C CA . TYR A 1 88 ? 7.093 -0.226 -1.921 1.00 85.81 88 TYR A CA 1
ATOM 739 C C . TYR A 1 88 ? 7.886 0.705 -1.001 1.00 85.81 88 TYR A C 1
ATOM 741 O O . TYR A 1 88 ? 7.366 1.119 0.032 1.00 85.81 88 TYR A O 1
ATOM 749 N N . ARG A 1 89 ? 9.117 1.068 -1.385 1.00 86.44 89 ARG A N 1
ATOM 750 C CA . ARG A 1 89 ? 10.062 1.876 -0.595 1.00 86.44 89 ARG A CA 1
ATOM 751 C C . ARG A 1 89 ? 10.372 1.275 0.778 1.00 86.44 89 ARG A C 1
ATOM 753 O O . ARG A 1 89 ? 10.718 2.011 1.691 1.00 86.44 89 ARG A O 1
ATOM 760 N N . MET A 1 90 ? 10.239 -0.042 0.923 1.00 88.50 90 MET A N 1
ATOM 761 C CA . MET A 1 90 ? 10.487 -0.791 2.156 1.00 88.50 90 MET A CA 1
ATOM 762 C C . MET A 1 90 ? 10.931 -2.218 1.832 1.00 88.50 90 MET A C 1
ATOM 764 O O . MET A 1 90 ? 10.591 -2.740 0.767 1.00 88.50 90 MET A O 1
ATOM 768 N N . SER A 1 91 ? 11.628 -2.860 2.769 1.00 88.56 91 SER A N 1
ATOM 769 C CA . SER A 1 91 ? 11.991 -4.273 2.660 1.00 88.56 91 SER A CA 1
ATOM 770 C C . SER A 1 91 ? 10.754 -5.175 2.710 1.00 88.56 91 SER A C 1
ATOM 772 O O . SER A 1 91 ? 9.704 -4.820 3.261 1.00 88.56 91 SER A O 1
ATOM 774 N N . ARG A 1 92 ? 10.876 -6.397 2.176 1.00 89.69 92 ARG A N 1
ATOM 775 C CA . ARG A 1 92 ? 9.817 -7.416 2.295 1.00 89.69 92 ARG A CA 1
ATOM 776 C C . ARG A 1 92 ? 9.502 -7.754 3.745 1.00 89.69 92 ARG A C 1
ATOM 778 O O . ARG A 1 92 ? 8.341 -7.986 4.072 1.00 89.69 92 ARG A O 1
ATOM 785 N N . LYS A 1 93 ? 10.524 -7.774 4.604 1.00 89.75 93 LYS A N 1
ATOM 786 C CA . LYS A 1 93 ? 10.366 -8.070 6.028 1.00 89.75 93 LYS A CA 1
ATOM 787 C C . LYS A 1 93 ? 9.500 -7.011 6.705 1.00 89.75 93 LYS A C 1
ATOM 789 O O . LYS A 1 93 ? 8.505 -7.360 7.331 1.00 89.75 93 LYS A O 1
ATOM 794 N N . MET A 1 94 ? 9.819 -5.733 6.500 1.00 90.44 94 MET A N 1
ATOM 795 C CA . MET A 1 94 ? 9.028 -4.620 7.027 1.00 90.44 94 MET A CA 1
ATOM 796 C C . MET A 1 94 ? 7.588 -4.654 6.509 1.00 90.44 94 MET A C 1
ATOM 798 O O . MET A 1 94 ? 6.647 -4.525 7.288 1.00 90.44 94 MET A O 1
ATOM 802 N N . HIS A 1 95 ? 7.403 -4.897 5.209 1.00 91.06 95 HIS A N 1
ATOM 803 C CA . HIS A 1 95 ? 6.068 -5.034 4.630 1.00 91.06 95 HIS A CA 1
ATOM 804 C C . HIS A 1 95 ? 5.276 -6.182 5.264 1.00 91.06 95 HIS A C 1
ATOM 806 O O . HIS A 1 95 ? 4.091 -6.033 5.552 1.00 91.06 95 HIS A O 1
ATOM 812 N N . HIS A 1 96 ? 5.913 -7.333 5.485 1.00 92.00 96 HIS A N 1
ATOM 813 C CA . HIS A 1 96 ? 5.271 -8.477 6.124 1.00 92.00 96 HIS A CA 1
ATOM 814 C C . HIS A 1 96 ? 4.860 -8.167 7.569 1.00 92.00 96 HIS A C 1
ATOM 816 O O . HIS A 1 96 ? 3.759 -8.528 7.979 1.00 92.00 96 HIS A O 1
ATOM 822 N N . VAL A 1 97 ? 5.702 -7.457 8.322 1.00 93.88 97 VAL A N 1
ATOM 823 C CA . VAL A 1 97 ? 5.391 -7.017 9.690 1.00 93.88 97 VAL A CA 1
ATOM 824 C C . VAL A 1 97 ? 4.203 -6.060 9.703 1.00 93.88 97 VAL A C 1
ATOM 826 O O . VAL A 1 97 ? 3.257 -6.289 10.452 1.00 93.88 97 VAL A O 1
ATOM 829 N N . ILE A 1 98 ? 4.193 -5.050 8.827 1.00 92.50 98 ILE A N 1
ATOM 830 C CA . ILE A 1 98 ? 3.049 -4.138 8.676 1.00 92.50 98 ILE A CA 1
ATOM 831 C C . ILE A 1 98 ? 1.778 -4.926 8.347 1.00 92.50 98 ILE A C 1
ATOM 833 O O . ILE A 1 98 ? 0.752 -4.706 8.984 1.00 92.50 98 ILE A O 1
ATOM 837 N N . GLN A 1 99 ? 1.842 -5.874 7.408 1.00 93.25 99 GLN A N 1
ATOM 838 C CA . GLN A 1 99 ? 0.686 -6.697 7.053 1.00 93.25 99 GLN A CA 1
ATOM 839 C C . GLN A 1 99 ? 0.207 -7.546 8.237 1.00 93.25 99 GLN A C 1
ATOM 841 O O . GLN A 1 99 ? -0.987 -7.613 8.493 1.00 93.25 99 GLN A O 1
ATOM 846 N N . SER A 1 100 ? 1.130 -8.119 9.009 1.00 94.25 100 SER A N 1
ATOM 847 C CA . SER A 1 100 ? 0.803 -8.918 10.194 1.00 94.25 100 SER A CA 1
ATOM 848 C C . SER A 1 100 ? 0.103 -8.079 11.266 1.00 94.25 100 SER A C 1
ATOM 850 O O . SER A 1 100 ? -0.862 -8.534 11.876 1.00 94.25 100 SER A O 1
ATOM 852 N N . ILE A 1 101 ? 0.542 -6.830 11.460 1.00 94.62 101 ILE A N 1
ATOM 853 C CA . ILE A 1 101 ? -0.130 -5.878 12.351 1.00 94.62 101 ILE A CA 1
ATOM 854 C C . ILE A 1 101 ? -1.538 -5.586 11.826 1.00 94.62 101 ILE A C 1
ATOM 856 O O . ILE A 1 101 ? -2.488 -5.702 12.593 1.00 94.62 101 ILE A O 1
ATOM 860 N N . MET A 1 102 ? -1.692 -5.267 10.534 1.00 94.62 102 MET A N 1
ATOM 861 C CA . MET A 1 102 ? -3.005 -5.019 9.922 1.00 94.62 102 MET A CA 1
ATOM 862 C C . MET A 1 102 ? -3.958 -6.207 10.124 1.00 94.62 102 MET A C 1
ATOM 864 O O . MET A 1 102 ? -5.086 -6.022 10.580 1.00 94.62 102 MET A O 1
ATOM 868 N N . ASP A 1 103 ? -3.482 -7.425 9.873 1.00 94.31 103 ASP A N 1
ATOM 869 C CA . ASP A 1 103 ? -4.272 -8.650 10.007 1.00 94.31 103 ASP A CA 1
ATOM 870 C C . ASP A 1 103 ? -4.714 -8.882 11.467 1.00 94.31 103 ASP A C 1
ATOM 872 O O . ASP A 1 103 ? -5.872 -9.226 11.710 1.00 94.31 103 ASP A O 1
ATOM 876 N N . SER A 1 104 ? -3.834 -8.616 12.443 1.00 94.00 104 SER A N 1
ATOM 877 C CA . SER A 1 104 ? -4.105 -8.753 13.891 1.00 94.00 104 SER A CA 1
ATOM 878 C C . SER A 1 104 ? -5.121 -7.749 14.459 1.00 94.00 104 SER A C 1
ATOM 880 O O . SER A 1 104 ? -5.630 -7.907 15.571 1.00 94.00 104 SER A O 1
ATOM 882 N N . VAL A 1 105 ? -5.395 -6.671 13.723 1.00 94.56 105 VAL A N 1
ATOM 883 C CA . VAL A 1 105 ? -6.450 -5.701 14.057 1.00 94.56 105 VAL A CA 1
ATOM 884 C C . VAL A 1 105 ? -7.617 -5.783 13.079 1.00 94.56 105 VAL A C 1
ATOM 886 O O . VAL A 1 105 ? -8.476 -4.908 13.075 1.00 94.56 105 VAL A O 1
ATOM 889 N N . HIS A 1 106 ? -7.655 -6.821 12.236 1.00 95.31 106 HIS A N 1
ATOM 890 C CA . HIS A 1 106 ? -8.683 -7.020 11.216 1.00 95.31 106 HIS A CA 1
ATOM 891 C C . HIS A 1 106 ? -8.804 -5.863 10.209 1.00 95.31 106 HIS A C 1
ATOM 893 O O . HIS A 1 106 ? -9.858 -5.714 9.583 1.00 95.31 106 HIS A O 1
ATOM 899 N N . LEU A 1 107 ? -7.744 -5.068 10.033 1.00 95.12 107 LEU A N 1
ATOM 900 C CA . LEU A 1 107 ? -7.689 -3.915 9.136 1.00 95.12 107 LEU A CA 1
ATOM 901 C C . LEU A 1 107 ? -7.480 -4.386 7.696 1.00 95.12 107 LEU A C 1
ATOM 903 O O . LEU A 1 107 ? -6.433 -4.917 7.337 1.00 95.12 107 LEU A O 1
ATOM 907 N N . ILE A 1 108 ? -8.495 -4.165 6.867 1.00 92.00 108 ILE A N 1
ATOM 908 C CA . ILE A 1 108 ? -8.501 -4.510 5.445 1.00 92.00 108 ILE A CA 1
ATOM 909 C C . ILE A 1 108 ? -7.715 -3.465 4.659 1.00 92.00 108 ILE A C 1
ATOM 911 O O . ILE A 1 108 ? -6.878 -3.809 3.827 1.00 92.00 108 ILE A O 1
ATOM 915 N N . ASP A 1 109 ? -8.004 -2.187 4.903 1.00 85.62 109 ASP A N 1
ATOM 916 C CA . ASP A 1 109 ? -7.396 -1.102 4.146 1.00 85.62 109 ASP A CA 1
ATOM 917 C C . ASP A 1 109 ? -7.365 0.205 4.934 1.00 85.62 109 ASP A C 1
ATOM 919 O O . ASP A 1 109 ? -8.103 0.417 5.901 1.00 85.62 109 ASP A O 1
ATOM 923 N N . VAL A 1 110 ? -6.486 1.087 4.479 1.00 80.38 110 VAL A N 1
ATOM 924 C CA . VAL A 1 110 ? -6.236 2.394 5.046 1.00 80.38 110 VAL A CA 1
ATOM 925 C C . VAL A 1 110 ? -6.389 3.435 3.946 1.00 80.38 110 VAL A C 1
ATOM 927 O O . VAL A 1 110 ? -5.558 3.510 3.039 1.00 80.38 110 VAL A O 1
ATOM 930 N N . LYS A 1 111 ? -7.413 4.276 4.100 1.00 72.06 111 LYS A N 1
ATOM 931 C CA . LYS A 1 111 ? -7.812 5.372 3.217 1.00 72.06 111 LYS A CA 1
ATOM 932 C C . LYS A 1 111 ? -8.237 4.901 1.823 1.00 72.06 111 LYS A C 1
ATOM 934 O O . LYS A 1 111 ? -7.445 4.932 0.881 1.00 72.06 111 LYS A O 1
ATOM 939 N N . SER A 1 112 ? -9.521 4.581 1.673 1.00 58.06 112 SER A N 1
ATOM 940 C CA . SER A 1 112 ? -10.154 4.468 0.358 1.00 58.06 112 SER A CA 1
ATOM 941 C C . SER A 1 112 ? -10.713 5.840 -0.032 1.00 58.06 112 SER A C 1
ATOM 943 O O . SER A 1 112 ? -11.622 6.345 0.625 1.00 58.06 112 SER A O 1
ATOM 945 N N . VAL A 1 113 ? -10.183 6.465 -1.087 1.00 55.41 113 VAL A N 1
ATOM 946 C CA . VAL A 1 113 ? -10.828 7.637 -1.719 1.00 55.41 113 VAL A CA 1
ATOM 947 C C . VAL A 1 113 ? -11.942 7.123 -2.632 1.00 55.41 113 VAL A C 1
ATOM 949 O O . VAL A 1 113 ? -11.933 7.358 -3.836 1.00 55.41 113 VAL A O 1
ATOM 952 N N . ASP A 1 114 ? -12.829 6.330 -2.050 1.00 56.12 114 ASP A N 1
ATOM 953 C CA . ASP A 1 114 ? -14.015 5.834 -2.722 1.00 56.12 114 ASP A CA 1
ATOM 954 C C . ASP A 1 114 ? -15.166 6.776 -2.378 1.00 56.12 114 ASP A C 1
ATOM 956 O O . ASP A 1 114 ? -15.129 7.473 -1.357 1.00 56.12 114 ASP A O 1
ATOM 960 N N . ASP A 1 115 ? -16.166 6.811 -3.254 1.00 63.81 115 ASP A N 1
ATOM 961 C CA . ASP A 1 115 ? -17.419 7.508 -2.995 1.00 63.81 115 ASP A CA 1
ATOM 962 C C . ASP A 1 115 ? -17.949 7.146 -1.592 1.00 63.81 115 ASP A C 1
ATOM 964 O O . ASP A 1 115 ? -17.771 6.003 -1.148 1.00 63.81 115 ASP A O 1
ATOM 968 N N . PRO A 1 116 ? -18.584 8.094 -0.878 1.00 68.88 116 PRO A N 1
ATOM 969 C CA . PRO A 1 116 ? -19.092 7.854 0.468 1.00 68.88 116 PRO A CA 1
ATOM 970 C C . PRO A 1 116 ? -19.946 6.584 0.498 1.00 68.88 116 PRO A C 1
ATOM 972 O O . PRO A 1 116 ? -20.871 6.422 -0.304 1.00 68.88 116 PRO A O 1
ATOM 975 N N . ILE A 1 117 ? -19.626 5.675 1.421 1.00 76.50 117 ILE A N 1
ATOM 976 C CA . ILE A 1 117 ? -20.318 4.393 1.527 1.00 76.50 117 ILE A CA 1
ATOM 977 C C . ILE A 1 117 ? -21.514 4.595 2.460 1.00 76.50 117 ILE A C 1
ATOM 979 O O . ILE A 1 117 ? -21.331 4.964 3.617 1.00 76.50 117 ILE A O 1
ATOM 983 N N . PRO A 1 118 ? -22.758 4.333 2.020 1.00 82.69 118 PRO A N 1
ATOM 984 C CA . PRO A 1 118 ? -23.903 4.403 2.916 1.00 82.69 118 PRO A CA 1
ATOM 985 C C . PRO A 1 118 ? -23.720 3.434 4.091 1.00 82.69 118 PRO A C 1
ATOM 987 O O . PRO A 1 118 ? -23.635 2.217 3.898 1.00 82.69 118 PRO A O 1
ATOM 990 N N . LEU A 1 119 ? -23.649 3.979 5.305 1.00 86.94 119 LEU A N 1
ATOM 991 C CA . LEU A 1 119 ? -23.525 3.200 6.533 1.00 86.94 119 LEU A CA 1
ATOM 992 C C . LEU A 1 119 ? -24.914 2.806 7.050 1.00 86.94 119 LEU A C 1
ATOM 994 O O . LEU A 1 119 ? -25.797 3.652 7.186 1.00 86.94 119 LEU A O 1
ATOM 998 N N . GLU A 1 120 ? -25.095 1.525 7.370 1.00 88.19 120 GLU A N 1
ATOM 999 C CA . GLU A 1 120 ? -26.338 0.980 7.940 1.00 88.19 120 GLU A CA 1
ATOM 1000 C C . GLU A 1 120 ? -26.543 1.437 9.393 1.00 88.19 120 GLU A C 1
ATOM 1002 O O . GLU A 1 120 ? -27.666 1.613 9.863 1.00 88.19 120 GLU A O 1
ATOM 1007 N N . TYR A 1 121 ? -25.434 1.650 10.100 1.00 86.12 121 TYR A N 1
ATOM 1008 C CA . TYR A 1 121 ? -25.362 2.119 11.478 1.00 86.12 121 TYR A CA 1
ATOM 1009 C C . TYR A 1 121 ? -24.207 3.108 11.618 1.00 86.12 121 TYR A C 1
ATOM 1011 O O . TYR A 1 121 ? -23.192 2.954 10.941 1.00 86.12 121 TYR A O 1
ATOM 1019 N N . LYS A 1 122 ? -24.352 4.091 12.512 1.00 90.62 122 LYS A N 1
ATOM 1020 C CA . LYS A 1 122 ? -23.318 5.077 12.836 1.00 90.62 122 LYS A CA 1
ATOM 1021 C C . LYS A 1 122 ? -23.207 5.250 14.348 1.00 90.62 122 LYS A C 1
ATOM 1023 O O . LYS A 1 122 ? -24.209 5.495 15.019 1.00 90.62 122 LYS A O 1
ATOM 1028 N N . GLU A 1 123 ? -21.988 5.184 14.865 1.00 93.44 123 GLU A N 1
ATOM 1029 C CA . GLU A 1 123 ? -21.631 5.633 16.208 1.00 93.44 123 GLU A CA 1
ATOM 1030 C C . GLU A 1 123 ? -20.540 6.696 16.141 1.00 93.44 123 GLU A C 1
ATOM 1032 O O . GLU A 1 123 ? -19.621 6.617 15.326 1.00 93.44 123 GLU A O 1
ATOM 1037 N N . LYS A 1 124 ? -20.649 7.705 17.008 1.00 93.50 124 LYS A N 1
ATOM 1038 C CA . LYS A 1 124 ? -19.618 8.729 17.139 1.00 93.50 124 LYS A CA 1
ATOM 1039 C C . LYS A 1 124 ? -18.443 8.165 17.917 1.00 93.50 124 LYS A C 1
ATOM 1041 O O . LYS A 1 124 ? -18.607 7.707 19.048 1.00 93.50 124 LYS A O 1
ATOM 1046 N N . ILE A 1 125 ? -17.261 8.252 17.325 1.00 93.81 125 ILE A N 1
ATOM 1047 C CA . ILE A 1 125 ? -15.995 7.915 17.968 1.00 93.81 125 ILE A CA 1
ATOM 1048 C C . ILE A 1 125 ? -15.079 9.133 17.985 1.00 93.81 125 ILE A C 1
ATOM 1050 O O . ILE A 1 125 ? -15.225 10.070 17.196 1.00 93.81 125 ILE A O 1
ATOM 1054 N N . LYS A 1 126 ? -14.113 9.120 18.902 1.00 91.44 126 LYS A N 1
ATOM 1055 C CA . LYS A 1 126 ? -13.130 10.189 19.031 1.00 91.44 126 LYS A CA 1
ATOM 1056 C C . LYS A 1 126 ? -11.757 9.668 18.643 1.00 91.44 126 LYS A C 1
ATOM 1058 O O . LYS A 1 126 ? -11.253 8.733 19.255 1.00 91.44 126 LYS A O 1
ATOM 1063 N N . ILE A 1 127 ? -11.140 10.323 17.666 1.00 88.75 127 ILE A N 1
ATOM 1064 C CA . ILE A 1 127 ? -9.764 10.060 17.254 1.00 88.75 127 ILE A CA 1
ATOM 1065 C C . ILE A 1 127 ? -8.950 11.334 17.465 1.00 88.75 127 ILE A C 1
ATOM 1067 O O . ILE A 1 127 ? -9.117 12.335 16.762 1.00 88.75 127 ILE A O 1
ATOM 1071 N N . GLY A 1 128 ? -8.085 11.321 18.480 1.00 84.50 128 GLY A N 1
ATOM 1072 C CA . GLY A 1 128 ? -7.386 12.522 18.936 1.00 84.50 128 GLY A CA 1
ATOM 1073 C C . GLY A 1 128 ? -8.378 13.619 19.338 1.00 84.50 128 GLY A C 1
ATOM 1074 O O . GLY A 1 128 ? -9.147 13.463 20.286 1.00 84.50 128 GLY A O 1
ATOM 1075 N N . PHE A 1 129 ? -8.378 14.734 18.606 1.00 83.19 129 PHE A N 1
ATOM 1076 C CA . PHE A 1 129 ? -9.300 15.859 18.825 1.00 83.19 129 PHE A CA 1
ATOM 1077 C C . PHE A 1 129 ? -10.496 15.874 17.868 1.00 83.19 129 PHE A C 1
ATOM 1079 O O . PHE A 1 129 ? -11.354 16.745 17.995 1.00 83.19 129 PHE A O 1
ATOM 1086 N N . LYS A 1 130 ? -10.554 14.943 16.912 1.00 86.31 130 LYS A N 1
ATOM 1087 C CA . LYS A 1 130 ? -11.591 14.902 15.881 1.00 86.31 130 LYS A CA 1
ATOM 1088 C C . LYS A 1 130 ? -12.689 13.916 16.256 1.00 86.31 130 LYS A C 1
ATOM 1090 O O . LYS A 1 130 ? -12.411 12.833 16.772 1.00 86.31 130 LYS A O 1
ATOM 1095 N N . GLU A 1 131 ? -13.924 14.301 15.967 1.00 89.25 131 GLU A N 1
ATOM 1096 C CA . GLU A 1 131 ? -15.067 13.394 15.984 1.00 89.25 131 GLU A CA 1
ATOM 1097 C C . GLU A 1 131 ? -15.195 12.733 14.609 1.00 89.25 131 GLU A C 1
ATOM 1099 O O . GLU A 1 131 ? -15.090 13.402 13.579 1.00 89.25 131 GLU A O 1
ATOM 1104 N N . GLN A 1 132 ? -15.374 11.418 14.603 1.00 92.00 132 GLN A N 1
ATOM 1105 C CA . GLN A 1 132 ? -15.514 10.599 13.403 1.00 92.00 132 GLN A CA 1
ATOM 1106 C C . GLN A 1 132 ? -16.693 9.639 13.562 1.00 92.00 132 GLN A C 1
ATOM 1108 O O . GLN A 1 132 ? -17.162 9.400 14.679 1.00 92.00 132 GLN A O 1
ATOM 1113 N N . ASP A 1 133 ? -17.165 9.095 12.445 1.00 93.31 133 ASP A N 1
ATOM 1114 C CA . ASP A 1 133 ? -18.226 8.091 12.440 1.00 93.31 133 ASP A CA 1
ATOM 1115 C C . ASP A 1 133 ? -17.595 6.705 12.286 1.00 93.31 133 ASP A C 1
ATOM 1117 O O . ASP A 1 133 ? -16.807 6.478 11.372 1.00 93.31 133 ASP A O 1
ATOM 1121 N N . LEU A 1 134 ? -17.959 5.768 13.158 1.00 95.12 134 LEU A N 1
ATOM 1122 C CA . LEU A 1 134 ? -17.758 4.339 12.937 1.00 95.12 134 LEU A CA 1
ATOM 1123 C C . LEU A 1 134 ? -19.095 3.731 12.523 1.00 95.12 134 LEU A C 1
ATOM 1125 O O . LEU A 1 134 ? -20.103 3.901 13.208 1.00 95.12 134 LEU A O 1
ATOM 1129 N N . GLY A 1 135 ? -19.114 3.004 11.415 1.00 94.38 135 GLY A N 1
ATOM 1130 C CA . GLY A 1 135 ? -20.313 2.324 10.955 1.00 94.38 135 GLY A CA 1
ATOM 1131 C C . GLY A 1 135 ? -20.054 0.989 10.302 1.00 94.38 135 GLY A C 1
ATOM 1132 O O . GLY A 1 135 ? -18.917 0.540 10.184 1.00 94.38 135 GLY A O 1
ATOM 1133 N N . TYR A 1 136 ? -21.144 0.350 9.894 1.00 93.88 136 TYR A N 1
ATOM 1134 C CA . TYR A 1 136 ? -21.125 -0.937 9.216 1.00 93.88 136 TYR A CA 1
ATOM 1135 C C . TYR A 1 136 ? -21.794 -0.819 7.852 1.00 93.88 136 TYR A C 1
ATOM 1137 O O . TYR A 1 136 ? -22.856 -0.207 7.733 1.00 93.88 136 TYR A O 1
ATOM 1145 N N . SER A 1 137 ? -21.173 -1.390 6.826 1.00 91.19 137 SER A N 1
ATOM 1146 C CA . SER A 1 137 ? -21.745 -1.475 5.486 1.00 91.19 137 SER A CA 1
ATOM 1147 C C . SER A 1 137 ? -21.138 -2.648 4.729 1.00 91.19 137 SER A C 1
ATOM 1149 O O . SER A 1 137 ? -19.932 -2.891 4.808 1.00 91.19 137 SER A O 1
ATOM 1151 N N . GLN A 1 138 ? -21.971 -3.391 3.997 1.00 88.44 138 GLN A N 1
ATOM 1152 C CA . GLN A 1 138 ? -21.531 -4.462 3.090 1.00 88.44 138 GLN A CA 1
ATOM 1153 C C . GLN A 1 138 ? -20.576 -5.485 3.734 1.00 88.44 138 GLN A C 1
ATOM 1155 O O . GLN A 1 138 ? -19.603 -5.929 3.119 1.00 88.44 138 GLN A O 1
ATOM 1160 N N . GLY A 1 139 ? -20.821 -5.865 4.989 1.00 90.06 139 GLY A N 1
ATOM 1161 C CA . GLY A 1 139 ? -19.969 -6.843 5.665 1.00 90.06 139 GLY A CA 1
ATOM 1162 C C . GLY A 1 139 ? -18.741 -6.258 6.371 1.00 90.06 139 GLY A C 1
ATOM 1163 O O . GLY A 1 139 ? -17.951 -7.027 6.915 1.00 90.06 139 GLY A O 1
ATOM 1164 N N . ARG A 1 140 ? -18.542 -4.934 6.347 1.00 92.69 140 ARG A N 1
ATOM 1165 C CA . ARG A 1 140 ? -17.310 -4.270 6.797 1.00 92.69 140 ARG A CA 1
ATOM 1166 C C . ARG A 1 140 ? -17.600 -3.139 7.770 1.00 92.69 140 ARG A C 1
ATOM 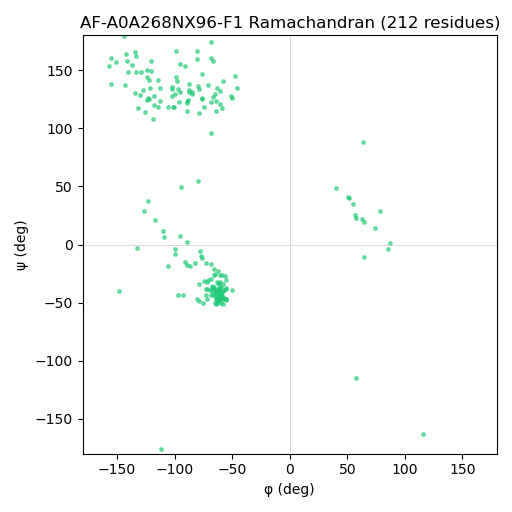1168 O O . ARG A 1 140 ? -18.616 -2.461 7.662 1.00 92.69 140 ARG A O 1
ATOM 1175 N N . TRP A 1 141 ? -16.669 -2.921 8.688 1.00 94.56 141 TRP A N 1
ATOM 1176 C CA . TRP A 1 141 ? -16.679 -1.788 9.604 1.00 94.56 141 TRP A CA 1
ATOM 1177 C C . TRP A 1 141 ? -15.827 -0.662 9.039 1.00 94.56 141 TRP A C 1
ATOM 1179 O O . TRP A 1 141 ? -14.710 -0.900 8.592 1.00 94.56 141 TRP A O 1
ATOM 1189 N N . ILE A 1 142 ? -16.357 0.552 9.028 1.00 93.69 142 ILE A N 1
ATOM 1190 C CA . ILE A 1 142 ? -15.766 1.689 8.328 1.00 93.69 142 ILE A CA 1
ATOM 1191 C C . ILE A 1 142 ? -15.693 2.859 9.294 1.00 93.69 142 ILE A C 1
ATOM 1193 O O . ILE A 1 142 ? -16.692 3.219 9.911 1.00 93.69 142 ILE A O 1
ATOM 1197 N N . VAL A 1 143 ? -14.507 3.448 9.406 1.00 93.19 143 VAL A N 1
ATOM 1198 C CA . VAL A 1 143 ? -14.307 4.740 10.058 1.00 93.19 143 VAL A CA 1
ATOM 1199 C C . VAL A 1 143 ? -14.305 5.822 8.986 1.00 93.19 143 VAL A C 1
ATOM 1201 O O . VAL A 1 143 ? -13.474 5.769 8.080 1.00 93.19 143 VAL A O 1
ATOM 1204 N N . GLU A 1 144 ? -15.190 6.807 9.098 1.00 91.50 144 GLU A N 1
ATOM 1205 C CA . GLU A 1 144 ? -15.306 7.944 8.183 1.00 91.50 144 GLU A CA 1
ATOM 1206 C C . GLU A 1 144 ? -14.963 9.268 8.885 1.00 91.50 144 GLU A C 1
ATOM 1208 O O . GLU A 1 144 ? -15.330 9.511 10.036 1.00 91.50 144 GLU A O 1
ATOM 1213 N N . GLU A 1 145 ? -14.285 10.163 8.166 1.00 89.00 145 GLU A N 1
ATOM 1214 C CA . GLU A 1 145 ? -14.022 11.541 8.592 1.00 89.00 145 GLU A CA 1
ATOM 1215 C C . GLU A 1 145 ? -14.778 12.509 7.684 1.00 89.00 145 GLU A C 1
ATOM 1217 O O . GLU A 1 145 ? -14.705 12.389 6.460 1.00 89.00 145 GLU A O 1
ATOM 1222 N N . LEU A 1 146 ? -15.440 13.505 8.272 1.00 86.50 146 LEU A N 1
ATOM 1223 C CA . LEU A 1 146 ? -15.983 14.627 7.518 1.00 86.50 146 LEU A CA 1
ATOM 1224 C C . LEU A 1 146 ? -14.840 15.565 7.096 1.00 86.50 146 LEU A C 1
ATOM 1226 O O . LEU A 1 146 ? -14.129 16.112 7.943 1.00 86.50 146 LEU A O 1
ATOM 1230 N N . LYS A 1 147 ? -14.645 15.737 5.787 1.00 82.94 147 LYS A N 1
ATOM 1231 C CA . LYS A 1 147 ? -13.729 16.725 5.202 1.00 82.94 147 LYS A CA 1
ATOM 1232 C C . LYS A 1 147 ? -14.543 17.910 4.694 1.00 82.94 147 LYS A C 1
ATOM 1234 O O . LYS A 1 147 ? -15.527 17.702 3.997 1.00 82.94 147 LYS A O 1
ATOM 1239 N N . SER A 1 148 ? -14.091 19.123 5.003 1.00 72.62 148 SER A N 1
ATOM 1240 C CA . SER A 1 148 ? -14.788 20.378 4.673 1.00 72.62 148 SER A CA 1
ATOM 1241 C C . SER A 1 148 ? -13.912 21.320 3.839 1.00 72.62 148 SER A C 1
ATOM 1243 O O . SER A 1 148 ? -13.904 22.527 4.062 1.00 72.62 148 SER A O 1
ATOM 1245 N N . ASP A 1 149 ? -13.114 20.780 2.911 1.00 66.00 149 ASP A N 1
ATOM 1246 C CA . ASP A 1 149 ? -12.182 21.602 2.124 1.00 66.00 149 ASP A CA 1
ATOM 1247 C C . ASP A 1 149 ? -12.911 22.431 1.044 1.00 66.00 149 ASP A C 1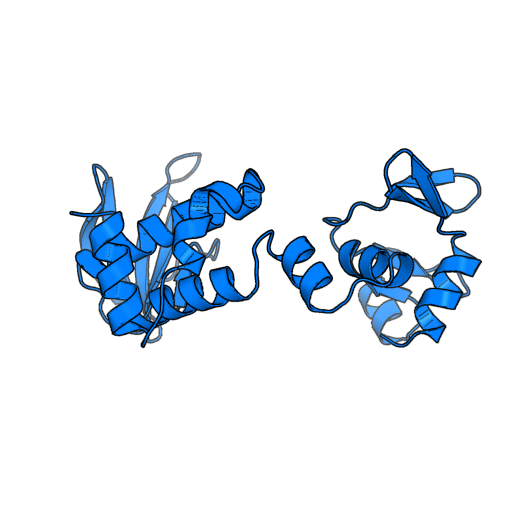
ATOM 1249 O O . ASP A 1 149 ? -12.480 23.541 0.740 1.00 66.00 149 ASP A O 1
ATOM 1253 N N . PHE A 1 150 ? -14.030 21.926 0.497 1.00 59.03 150 PHE A N 1
ATOM 1254 C CA . PHE A 1 150 ? -14.874 22.631 -0.487 1.00 59.03 150 PHE A CA 1
ATOM 1255 C C . PHE A 1 150 ? -16.363 22.271 -0.372 1.00 59.03 150 PHE A C 1
ATOM 1257 O O . PHE A 1 150 ? -17.199 23.164 -0.446 1.00 59.03 150 PHE A O 1
ATOM 1264 N N . ASP A 1 151 ? -16.667 20.995 -0.127 1.00 71.25 151 ASP A N 1
ATOM 1265 C CA . ASP A 1 151 ? -17.987 20.471 0.230 1.00 71.25 151 ASP A CA 1
ATOM 1266 C C . ASP A 1 151 ? -17.819 19.523 1.420 1.00 71.25 151 ASP A C 1
ATOM 1268 O O . ASP A 1 151 ? -16.779 18.869 1.547 1.00 71.25 151 ASP A O 1
ATOM 1272 N N . ASP A 1 152 ? -18.836 19.448 2.277 1.00 80.12 152 ASP A N 1
ATOM 1273 C CA . ASP A 1 152 ? -18.878 18.510 3.397 1.00 80.12 152 ASP A CA 1
ATOM 1274 C C . ASP A 1 152 ? -19.021 17.077 2.863 1.00 80.12 152 ASP A C 1
ATOM 1276 O O . ASP A 1 152 ? -20.119 16.606 2.556 1.00 80.12 152 ASP A O 1
ATOM 1280 N N . VAL A 1 153 ? -17.889 16.381 2.735 1.00 84.25 153 VAL A N 1
ATOM 1281 C CA . VAL A 1 153 ? -17.817 15.014 2.207 1.00 84.25 153 VAL A CA 1
ATOM 1282 C C . VAL A 1 153 ? -17.285 14.073 3.277 1.00 84.25 153 VAL A C 1
ATOM 1284 O O . VAL A 1 153 ? -16.226 14.295 3.867 1.00 84.25 153 VAL A O 1
ATOM 1287 N N . TRP A 1 154 ? -18.022 12.990 3.510 1.00 84.38 154 TRP A N 1
ATOM 1288 C CA . TRP A 1 154 ? -17.561 11.877 4.331 1.00 84.38 154 TRP A CA 1
ATOM 1289 C C . TRP A 1 154 ? -16.558 11.039 3.548 1.00 84.38 154 TRP A C 1
ATOM 1291 O O . TRP A 1 154 ? -16.832 10.613 2.429 1.00 84.38 154 TRP A O 1
ATOM 1301 N N . VAL A 1 155 ? -15.384 10.825 4.140 1.00 87.00 155 VAL A N 1
ATOM 1302 C CA . VAL A 1 155 ? -14.291 10.075 3.520 1.00 87.00 155 VAL A CA 1
ATOM 1303 C C . VAL A 1 155 ? -13.884 8.924 4.424 1.00 87.00 155 VAL A C 1
ATOM 1305 O O . VAL A 1 155 ? -13.466 9.140 5.567 1.00 87.00 155 VAL A O 1
ATOM 1308 N N . ASN A 1 156 ? -13.912 7.711 3.880 1.00 88.62 156 ASN A N 1
ATOM 1309 C CA . ASN A 1 156 ? -13.447 6.501 4.551 1.00 88.62 156 ASN A CA 1
ATOM 1310 C C . ASN A 1 156 ? -11.954 6.612 4.898 1.00 88.62 156 ASN A C 1
ATOM 1312 O O . ASN A 1 156 ? -11.093 6.766 4.027 1.00 88.62 156 ASN A O 1
ATOM 1316 N N . GLN A 1 157 ? -11.637 6.499 6.181 1.00 89.31 157 GLN A N 1
ATOM 1317 C CA . GLN A 1 157 ? -10.269 6.493 6.688 1.00 89.31 157 GLN A CA 1
ATOM 1318 C C . GLN A 1 157 ? -9.751 5.071 6.906 1.00 89.31 157 GLN A C 1
ATOM 1320 O O . GLN A 1 157 ? -8.625 4.773 6.512 1.00 89.31 157 GLN A O 1
ATOM 1325 N N . TYR A 1 158 ? -10.557 4.182 7.490 1.00 92.69 158 TYR A N 1
ATOM 1326 C CA . TYR A 1 158 ? -10.124 2.833 7.873 1.00 92.69 158 TYR A CA 1
ATOM 1327 C C . TYR A 1 158 ? -11.245 1.826 7.642 1.00 92.69 158 TYR A C 1
ATOM 1329 O O . TYR A 1 158 ? -12.397 2.110 7.969 1.00 92.69 158 TYR A O 1
ATOM 1337 N N . ILE A 1 159 ? -10.910 0.655 7.098 1.00 93.69 159 ILE A N 1
ATOM 1338 C CA . ILE A 1 159 ? -11.876 -0.413 6.823 1.00 93.69 159 ILE A CA 1
ATOM 1339 C C . ILE A 1 159 ? -11.440 -1.684 7.545 1.00 93.69 159 ILE A C 1
ATOM 1341 O O . ILE A 1 159 ? -10.331 -2.165 7.332 1.00 93.69 159 ILE A O 1
ATOM 1345 N N . PHE A 1 160 ? -12.332 -2.266 8.338 1.00 95.38 160 PHE A N 1
ATOM 1346 C CA . PHE A 1 160 ? -12.098 -3.462 9.136 1.00 95.38 160 PHE A CA 1
ATOM 1347 C C . PHE A 1 160 ? -13.070 -4.588 8.763 1.00 95.38 160 PHE A C 1
ATOM 1349 O O . PHE A 1 160 ? -14.219 -4.352 8.383 1.00 95.38 160 PHE A O 1
ATOM 1356 N N . SER A 1 161 ? -12.622 -5.836 8.895 1.00 95.56 161 SER A N 1
ATOM 1357 C CA . SER A 1 161 ? -13.472 -7.025 8.699 1.00 95.56 161 SER A CA 1
ATOM 1358 C C . SER A 1 161 ? -14.316 -7.378 9.930 1.00 95.56 161 SER A C 1
ATOM 1360 O O . SER A 1 161 ? -15.289 -8.118 9.817 1.00 95.56 161 SER A O 1
ATOM 1362 N N . GLN A 1 162 ? -13.978 -6.831 11.099 1.00 95.69 162 GLN A N 1
ATOM 1363 C CA . GLN A 1 162 ? -14.698 -7.010 12.363 1.00 95.69 162 GLN A CA 1
ATOM 1364 C C . GLN A 1 162 ? -14.864 -5.667 13.072 1.00 95.69 162 GLN A C 1
ATOM 1366 O O . GLN A 1 162 ? -14.204 -4.699 12.698 1.00 95.69 162 GLN A O 1
ATOM 1371 N N . LYS A 1 163 ? -15.749 -5.600 14.078 1.00 96.00 163 LYS A N 1
ATOM 1372 C CA . LYS A 1 163 ? -15.967 -4.359 14.831 1.00 96.00 163 LYS A CA 1
ATOM 1373 C C . LYS A 1 163 ? -14.670 -3.991 15.561 1.00 96.00 163 LYS A C 1
ATOM 1375 O O . LYS A 1 163 ? -14.278 -4.757 16.442 1.00 96.00 163 LYS A O 1
ATOM 1380 N N . PRO A 1 164 ? -14.013 -2.866 15.229 1.00 96.25 164 PRO A N 1
ATOM 1381 C CA . PRO A 1 164 ? -12.744 -2.523 15.848 1.00 96.25 164 PRO A CA 1
ATOM 1382 C C . PRO A 1 164 ? -12.960 -1.999 17.270 1.00 96.25 164 PRO A C 1
ATOM 1384 O O . PRO A 1 164 ? -13.954 -1.327 17.563 1.00 96.25 164 PRO A O 1
ATOM 1387 N N . THR A 1 165 ? -12.010 -2.274 18.160 1.00 95.56 165 THR A N 1
ATOM 1388 C CA . THR A 1 165 ? -11.896 -1.554 19.434 1.00 95.56 165 THR A CA 1
ATOM 1389 C C . THR A 1 165 ? -11.193 -0.211 19.227 1.00 95.56 165 THR A C 1
ATOM 1391 O O . THR A 1 165 ? -10.533 -0.001 18.211 1.00 95.56 165 THR A O 1
ATOM 1394 N N . GLN A 1 166 ? -11.246 0.692 20.216 1.00 93.44 166 GLN A N 1
ATOM 1395 C CA . GLN A 1 166 ? -10.470 1.939 20.151 1.00 93.44 166 GLN A CA 1
ATOM 1396 C C . GLN A 1 166 ? -8.971 1.667 19.943 1.00 93.44 166 GLN A C 1
ATOM 1398 O O . GLN A 1 166 ? -8.325 2.357 19.165 1.00 93.44 166 GLN A O 1
ATOM 1403 N N . LYS A 1 167 ? -8.428 0.612 20.566 1.00 93.38 167 LYS A N 1
ATOM 1404 C CA . LYS A 1 167 ? -7.014 0.259 20.409 1.00 93.38 167 LYS A CA 1
ATOM 1405 C C . LYS A 1 167 ? -6.682 -0.217 18.992 1.00 93.38 167 LYS A C 1
ATOM 1407 O O . LYS A 1 167 ? -5.603 0.091 18.498 1.00 93.38 167 LYS A O 1
ATOM 1412 N N . ASP A 1 168 ? -7.592 -0.937 18.336 1.00 95.06 168 ASP A N 1
ATOM 1413 C CA . ASP A 1 168 ? -7.412 -1.361 16.940 1.00 95.06 168 ASP A CA 1
ATOM 1414 C C . ASP A 1 168 ? -7.412 -0.154 15.991 1.00 95.06 168 ASP A C 1
ATOM 1416 O O . ASP A 1 168 ? -6.611 -0.093 15.058 1.00 95.06 168 ASP A O 1
ATOM 1420 N N . ILE A 1 169 ? -8.258 0.842 16.275 1.00 94.81 169 ILE A N 1
ATOM 1421 C CA . ILE A 1 169 ? -8.290 2.121 15.556 1.00 94.81 169 ILE A CA 1
ATOM 1422 C C . ILE A 1 169 ? -6.975 2.886 15.759 1.00 94.81 169 ILE A C 1
ATOM 1424 O O . ILE A 1 169 ? -6.385 3.347 14.784 1.00 94.81 169 ILE A O 1
ATOM 1428 N N . ASP A 1 170 ? -6.475 2.968 16.994 1.00 92.69 170 ASP A N 1
ATOM 1429 C CA . ASP A 1 170 ? -5.204 3.634 17.303 1.00 92.69 170 ASP A CA 1
ATOM 1430 C C . ASP A 1 170 ? -4.023 2.984 16.559 1.00 92.69 170 ASP A C 1
ATOM 1432 O O . ASP A 1 170 ? -3.180 3.675 15.984 1.00 92.69 170 ASP A O 1
ATOM 1436 N N . VAL A 1 171 ? -3.992 1.648 16.497 1.00 93.19 171 VAL A N 1
ATOM 1437 C CA . VAL A 1 171 ? -2.997 0.903 15.708 1.00 93.19 171 VAL A CA 1
ATOM 1438 C C . VAL A 1 171 ? -3.140 1.193 14.209 1.00 93.19 171 VAL A C 1
ATOM 1440 O O . VAL A 1 171 ? -2.131 1.399 13.534 1.00 93.19 171 VAL A O 1
ATOM 1443 N N . ALA A 1 172 ? -4.365 1.254 13.675 1.00 93.88 172 ALA A N 1
ATOM 1444 C CA . ALA A 1 172 ? -4.605 1.563 12.264 1.00 93.88 172 ALA A CA 1
ATOM 1445 C C . ALA A 1 172 ? -4.103 2.965 11.868 1.00 93.88 172 ALA A C 1
ATOM 1447 O O . ALA A 1 172 ? -3.543 3.130 10.780 1.00 93.88 172 ALA A O 1
ATOM 1448 N N . ILE A 1 173 ? -4.248 3.956 12.756 1.00 91.88 173 ILE A N 1
ATOM 1449 C CA . ILE A 1 173 ? -3.718 5.315 12.563 1.00 91.88 173 ILE A CA 1
ATOM 1450 C C . ILE A 1 173 ? -2.195 5.291 12.463 1.00 91.88 173 ILE A C 1
ATOM 1452 O O . ILE A 1 173 ? -1.634 5.882 11.539 1.00 91.88 173 ILE A O 1
ATOM 1456 N N . GLU A 1 174 ? -1.521 4.600 13.382 1.00 91.62 174 GLU A N 1
ATOM 1457 C CA . GLU A 1 174 ? -0.059 4.560 13.377 1.00 91.62 174 GLU A CA 1
ATOM 1458 C C . GLU A 1 174 ? 0.462 3.825 12.135 1.00 91.62 174 GLU A C 1
ATOM 1460 O O . GLU A 1 174 ? 1.323 4.333 11.417 1.00 91.62 174 GLU A O 1
ATOM 1465 N N . VAL A 1 175 ? -0.146 2.690 11.774 1.00 91.75 175 VAL A N 1
ATOM 1466 C CA . VAL A 1 175 ? 0.165 1.992 10.516 1.00 91.75 175 VAL A CA 1
ATOM 1467 C C . VAL A 1 175 ? -0.045 2.906 9.302 1.00 91.75 175 VAL A C 1
ATOM 1469 O O . VAL A 1 175 ? 0.767 2.893 8.370 1.00 91.75 175 VAL A O 1
ATOM 1472 N N . HIS A 1 176 ? -1.096 3.735 9.291 1.00 90.12 176 HIS A N 1
ATOM 1473 C CA . HIS A 1 176 ? -1.306 4.717 8.227 1.00 90.12 176 HIS A CA 1
ATOM 1474 C C . HIS A 1 176 ? -0.171 5.733 8.145 1.00 90.12 176 HIS A C 1
ATOM 1476 O O . HIS A 1 176 ? 0.343 5.990 7.052 1.00 90.12 176 HIS A O 1
ATOM 1482 N N . ALA A 1 177 ? 0.217 6.296 9.291 1.00 87.94 177 ALA A N 1
ATOM 1483 C CA . ALA A 1 177 ? 1.278 7.284 9.389 1.00 87.94 177 ALA A CA 1
ATOM 1484 C C . ALA A 1 177 ? 2.599 6.712 8.858 1.00 87.94 177 ALA A C 1
ATOM 1486 O O . ALA A 1 177 ? 3.225 7.333 7.997 1.00 87.94 177 ALA A O 1
ATOM 1487 N N . ILE A 1 178 ? 2.952 5.488 9.262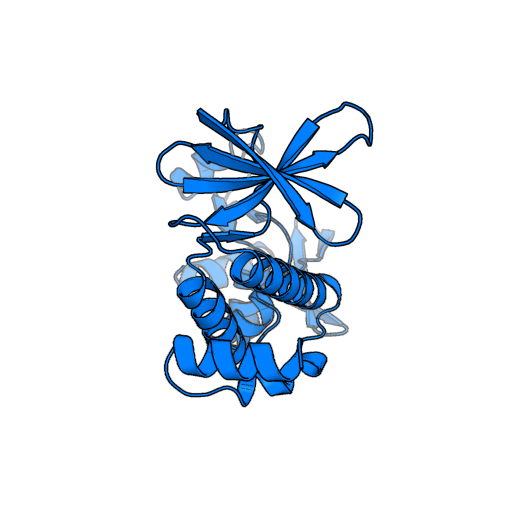 1.00 88.75 178 ILE A N 1
ATOM 1488 C CA . ILE A 1 178 ? 4.130 4.760 8.769 1.00 88.75 178 ILE A CA 1
ATOM 1489 C C . ILE A 1 178 ? 4.067 4.590 7.245 1.00 88.75 178 ILE A C 1
ATOM 1491 O O . ILE A 1 178 ? 5.002 4.969 6.532 1.00 88.75 178 ILE A O 1
ATOM 1495 N N . LYS A 1 179 ? 2.946 4.084 6.707 1.00 87.56 179 LYS A N 1
ATOM 1496 C CA . LYS A 1 179 ? 2.770 3.882 5.254 1.00 87.56 179 LYS A CA 1
ATOM 1497 C C . LYS A 1 179 ? 2.884 5.195 4.471 1.00 87.56 179 LYS A C 1
ATOM 1499 O O . LYS A 1 179 ? 3.487 5.207 3.396 1.00 87.56 179 LYS A O 1
ATOM 1504 N N . ILE A 1 180 ? 2.339 6.300 4.988 1.00 85.00 180 ILE A N 1
ATOM 1505 C CA . ILE A 1 180 ? 2.475 7.635 4.384 1.00 85.00 180 ILE A CA 1
ATOM 1506 C C . ILE A 1 180 ? 3.936 8.086 4.405 1.00 85.00 180 ILE A C 1
ATOM 1508 O O . ILE A 1 180 ? 4.455 8.485 3.361 1.00 85.00 180 ILE A O 1
ATOM 1512 N N . GLN A 1 181 ? 4.612 8.013 5.551 1.00 84.44 181 GLN A N 1
ATOM 1513 C CA . GLN A 1 181 ? 5.998 8.468 5.672 1.00 84.44 181 GLN A CA 1
ATOM 1514 C C . GLN A 1 181 ? 6.937 7.682 4.752 1.00 84.44 181 GLN A C 1
ATOM 1516 O O . GLN A 1 181 ? 7.749 8.281 4.044 1.00 84.44 181 GLN A O 1
ATOM 1521 N N . ILE A 1 182 ? 6.771 6.361 4.659 1.00 85.06 182 ILE A N 1
ATOM 1522 C CA . ILE A 1 182 ? 7.529 5.536 3.711 1.00 85.06 182 ILE A CA 1
ATOM 1523 C C . ILE A 1 182 ? 7.230 5.960 2.266 1.00 85.06 182 ILE A C 1
ATOM 1525 O O . ILE A 1 182 ? 8.150 6.199 1.476 1.00 85.06 182 ILE A O 1
ATOM 1529 N N . LYS A 1 183 ? 5.948 6.119 1.917 1.00 80.06 183 LYS A N 1
ATOM 1530 C CA . LYS A 1 183 ? 5.528 6.471 0.556 1.00 80.06 183 LYS A CA 1
ATOM 1531 C C . LYS A 1 183 ? 6.060 7.829 0.106 1.00 80.06 183 LYS A C 1
ATOM 1533 O O . LYS A 1 183 ? 6.522 7.932 -1.027 1.00 80.06 183 LYS A O 1
ATOM 1538 N N . TYR A 1 184 ? 5.987 8.860 0.945 1.00 78.06 184 TYR A N 1
ATOM 1539 C CA . TYR A 1 184 ? 6.331 10.227 0.541 1.00 78.06 184 TYR A CA 1
ATOM 1540 C C . TYR A 1 184 ? 7.788 10.577 0.823 1.00 78.06 184 TYR A C 1
ATOM 1542 O O . TYR A 1 184 ? 8.456 11.114 -0.059 1.00 78.06 184 TYR A O 1
ATOM 1550 N N . SER A 1 185 ? 8.307 10.205 1.990 1.00 73.12 185 SER A N 1
ATOM 1551 C CA . SER A 1 185 ? 9.661 10.575 2.406 1.00 73.12 185 SER A CA 1
ATOM 1552 C C . SER A 1 185 ? 10.716 9.541 1.999 1.00 73.12 185 SER A C 1
ATOM 1554 O O . SER A 1 185 ? 11.902 9.849 2.032 1.00 73.12 185 SER A O 1
ATOM 1556 N N . GLY A 1 186 ? 10.321 8.318 1.608 1.00 66.19 186 GLY A N 1
ATOM 1557 C CA . GLY A 1 186 ? 11.271 7.233 1.300 1.00 66.19 186 GLY A CA 1
ATOM 1558 C C . GLY A 1 186 ? 12.080 6.778 2.519 1.00 66.19 186 GLY A C 1
ATOM 1559 O O . GLY A 1 186 ? 13.145 6.186 2.388 1.00 66.19 186 GLY A O 1
ATOM 1560 N N . MET A 1 187 ? 11.576 7.094 3.709 1.00 65.88 187 MET A N 1
ATOM 1561 C CA . MET A 1 187 ? 12.268 7.028 4.990 1.00 65.88 187 MET A CA 1
ATOM 1562 C C . MET A 1 187 ? 12.017 5.696 5.710 1.00 65.88 187 MET A C 1
ATOM 1564 O O . MET A 1 187 ? 1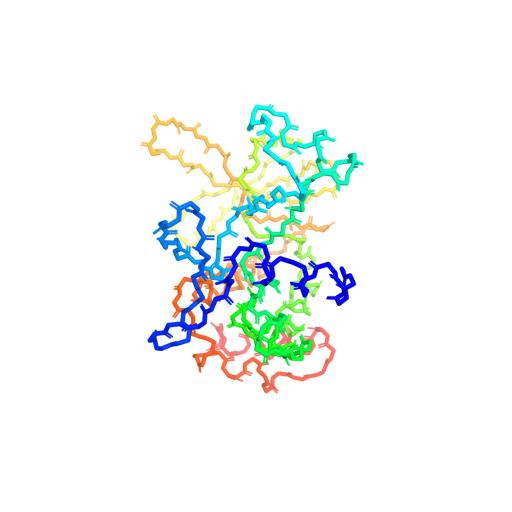1.684 5.677 6.890 1.00 65.88 187 MET A O 1
ATOM 1568 N N . ALA A 1 188 ? 12.189 4.562 5.023 1.00 62.00 188 ALA A N 1
ATOM 1569 C CA . ALA A 1 188 ? 12.102 3.253 5.686 1.00 62.00 188 ALA A CA 1
ATOM 1570 C C . ALA A 1 188 ? 13.121 3.108 6.829 1.00 62.00 188 ALA A C 1
ATOM 1572 O O . ALA A 1 188 ? 12.867 2.397 7.795 1.00 62.00 188 ALA A O 1
ATOM 1573 N N . THR A 1 189 ? 14.239 3.837 6.765 1.00 60.03 189 THR A N 1
ATOM 1574 C CA . THR A 1 189 ? 15.299 3.798 7.776 1.00 60.03 189 THR A CA 1
ATOM 1575 C C . THR A 1 189 ? 14.863 4.260 9.169 1.00 60.03 189 THR A C 1
ATOM 1577 O O . THR A 1 189 ? 15.463 3.860 10.160 1.00 60.03 189 THR A O 1
ATOM 1580 N N . TYR A 1 190 ? 13.796 5.053 9.293 1.00 67.06 190 TYR A N 1
ATOM 1581 C CA . TYR A 1 190 ? 13.255 5.427 10.609 1.00 67.06 190 TYR A CA 1
ATOM 1582 C C . TYR A 1 190 ? 12.439 4.303 11.258 1.00 67.06 190 TYR A C 1
ATOM 1584 O O . TYR A 1 190 ? 12.116 4.375 12.440 1.00 67.06 190 TYR A O 1
ATOM 1592 N N . TYR A 1 191 ? 12.152 3.246 10.500 1.00 77.62 191 TYR A N 1
ATOM 1593 C CA . TYR A 1 191 ? 11.326 2.123 10.916 1.00 77.62 191 TYR A CA 1
ATOM 1594 C C . TYR A 1 191 ? 12.098 0.802 10.957 1.00 77.62 191 TYR A C 1
ATOM 1596 O O . TYR A 1 191 ? 11.482 -0.258 10.926 1.00 77.62 191 TYR A O 1
ATOM 1604 N N . HIS A 1 192 ? 13.434 0.828 11.057 1.00 76.38 192 HIS A N 1
ATOM 1605 C CA . HIS A 1 192 ? 14.244 -0.396 11.164 1.00 76.38 192 HIS A CA 1
ATOM 1606 C C . HIS A 1 192 ? 13.832 -1.296 12.334 1.00 76.38 192 HIS A C 1
ATOM 1608 O O . HIS A 1 192 ? 13.894 -2.512 12.201 1.00 76.38 192 HIS A O 1
ATOM 1614 N N . PHE A 1 193 ? 13.328 -0.732 13.436 1.00 83.31 193 PHE A N 1
ATOM 1615 C CA . PHE A 1 193 ? 12.819 -1.537 14.550 1.00 83.31 193 PHE A CA 1
ATOM 1616 C C . PHE A 1 193 ? 11.649 -2.450 14.121 1.00 83.31 193 PHE A C 1
ATOM 1618 O O . PHE A 1 193 ? 11.469 -3.511 14.711 1.00 83.31 193 PHE A O 1
ATOM 1625 N N . LEU A 1 194 ? 10.880 -2.108 13.069 1.00 87.06 194 LEU A N 1
ATOM 1626 C CA . LEU A 1 194 ? 9.856 -3.010 12.518 1.00 87.06 194 LEU A CA 1
ATOM 1627 C C . LEU A 1 194 ? 10.480 -4.316 12.027 1.00 87.06 194 LEU A C 1
ATOM 1629 O O . LEU A 1 194 ? 9.856 -5.364 12.114 1.00 87.06 194 LEU A O 1
ATOM 1633 N N . GLU A 1 195 ? 11.715 -4.276 11.533 1.00 86.25 195 GLU A N 1
ATOM 1634 C CA . GLU A 1 195 ? 12.442 -5.471 11.114 1.00 86.25 195 GLU A C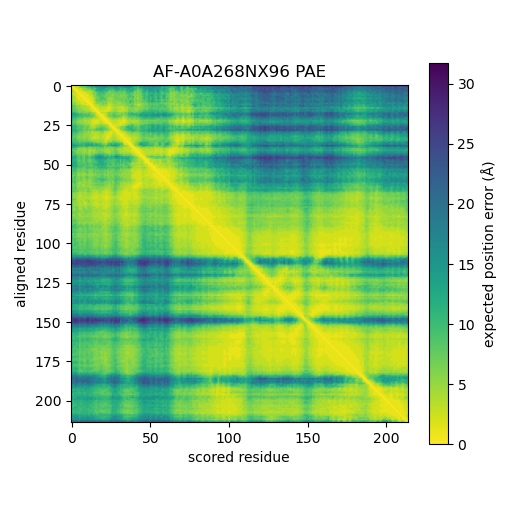A 1
ATOM 1635 C C . GLU A 1 195 ? 12.915 -6.314 12.303 1.00 86.25 195 GLU A C 1
ATOM 1637 O O . GLU A 1 195 ? 13.260 -7.478 12.114 1.00 86.25 195 GLU A O 1
ATOM 1642 N N . GLU A 1 196 ? 12.928 -5.775 13.519 1.00 89.56 196 GLU A N 1
ATOM 1643 C CA . GLU A 1 196 ? 13.269 -6.510 14.741 1.00 89.56 196 GLU A CA 1
ATOM 1644 C C . GLU A 1 196 ? 12.048 -7.218 15.343 1.00 89.56 196 GLU A C 1
ATOM 1646 O O . GLU A 1 196 ? 12.206 -8.184 16.092 1.00 89.56 196 GLU A O 1
ATOM 1651 N N . LEU A 1 197 ? 10.834 -6.802 14.961 1.00 91.38 197 LEU A N 1
ATOM 1652 C CA . LEU A 1 197 ? 9.599 -7.445 15.397 1.00 91.38 197 LEU A CA 1
ATOM 1653 C C . LEU A 1 197 ? 9.508 -8.860 14.820 1.00 91.38 197 LEU A C 1
ATOM 1655 O O . LEU A 1 197 ? 9.621 -9.082 13.611 1.00 91.38 197 LEU A O 1
ATOM 1659 N N . THR A 1 198 ? 9.296 -9.834 15.698 1.00 91.44 198 THR A N 1
ATOM 1660 C CA . THR A 1 198 ? 9.240 -11.256 15.333 1.00 91.44 198 THR A CA 1
ATOM 1661 C C . THR A 1 198 ? 8.160 -11.990 16.120 1.00 91.44 198 THR A C 1
ATOM 1663 O O . THR A 1 198 ? 7.751 -11.542 17.189 1.00 91.44 198 THR A O 1
ATOM 1666 N N . GLY A 1 199 ? 7.694 -13.121 15.590 1.00 90.50 199 GLY A N 1
ATOM 1667 C CA . GLY A 1 199 ? 6.664 -13.953 16.213 1.00 90.50 199 GLY A CA 1
ATOM 1668 C C . GLY A 1 199 ? 5.384 -14.034 15.385 1.00 90.50 199 GLY A C 1
ATOM 1669 O O . GLY A 1 199 ? 5.371 -13.753 14.187 1.00 90.50 199 GLY A O 1
ATOM 1670 N N . THR A 1 200 ? 4.308 -14.462 16.032 1.00 90.94 200 THR A N 1
ATOM 1671 C CA . THR A 1 200 ? 2.943 -14.473 15.496 1.00 90.94 200 THR A CA 1
ATOM 1672 C C . THR A 1 200 ? 2.403 -13.047 15.311 1.00 90.94 200 THR A C 1
ATOM 1674 O O . THR A 1 200 ? 2.902 -12.120 15.953 1.00 90.94 200 THR A O 1
ATOM 1677 N N . PRO A 1 201 ? 1.355 -12.836 14.491 1.00 88.25 201 PRO A N 1
ATOM 1678 C CA . PRO A 1 201 ? 0.721 -11.523 14.345 1.00 88.25 201 PRO A CA 1
ATOM 1679 C C . PRO A 1 201 ? 0.349 -10.855 15.679 1.00 88.25 201 PRO A C 1
ATOM 1681 O O . PRO A 1 201 ? 0.581 -9.663 15.843 1.00 88.25 201 PRO A O 1
ATOM 1684 N N . GLU A 1 202 ? -0.130 -11.622 16.663 1.00 88.19 202 GLU A N 1
ATOM 1685 C CA . GLU A 1 202 ? -0.453 -11.106 18.003 1.00 88.19 202 GLU A CA 1
ATOM 1686 C C . GLU A 1 202 ? 0.790 -10.704 18.810 1.00 88.19 202 GLU A C 1
ATOM 1688 O O . GLU A 1 202 ? 0.792 -9.683 19.500 1.00 88.19 202 GLU A O 1
ATOM 1693 N N . GLU A 1 203 ? 1.880 -11.469 18.716 1.00 91.81 203 GLU A N 1
ATOM 1694 C CA . GLU A 1 203 ? 3.150 -11.118 19.364 1.00 91.81 203 GLU A CA 1
ATOM 1695 C C . GLU A 1 203 ? 3.776 -9.875 18.729 1.00 91.81 203 GLU A C 1
ATOM 1697 O O . GLU A 1 203 ? 4.280 -9.009 19.449 1.00 91.81 203 GLU A O 1
ATOM 1702 N N . ILE A 1 204 ? 3.708 -9.762 17.400 1.00 91.50 204 ILE A N 1
ATOM 1703 C CA . ILE A 1 204 ? 4.156 -8.586 16.649 1.00 91.50 204 ILE A CA 1
ATOM 1704 C C . ILE A 1 204 ? 3.304 -7.370 17.031 1.00 91.50 204 ILE A C 1
ATOM 1706 O O . ILE A 1 204 ? 3.864 -6.324 17.352 1.00 91.50 204 ILE A O 1
ATOM 1710 N N . LYS A 1 205 ? 1.970 -7.504 17.074 1.00 90.06 205 LYS A N 1
ATOM 1711 C CA . LYS A 1 205 ? 1.042 -6.454 17.533 1.00 90.06 205 LYS A CA 1
ATOM 1712 C C . LYS A 1 205 ? 1.400 -5.980 18.934 1.00 90.06 205 LYS A C 1
ATOM 1714 O O . LYS A 1 205 ? 1.479 -4.779 19.174 1.00 90.06 205 LYS A O 1
ATOM 1719 N N . LYS A 1 206 ? 1.641 -6.907 19.862 1.00 91.06 206 LYS A N 1
ATOM 1720 C CA . LYS A 1 206 ? 1.995 -6.577 21.246 1.00 91.06 206 LYS A CA 1
ATOM 1721 C C . LYS A 1 206 ? 3.316 -5.809 21.330 1.00 91.06 206 LYS A C 1
ATOM 1723 O O . LYS A 1 206 ? 3.378 -4.806 22.035 1.00 91.06 206 LYS A O 1
ATOM 1728 N N . GLN A 1 207 ? 4.345 -6.252 20.608 1.00 92.25 207 GLN A N 1
ATOM 1729 C CA . GLN A 1 207 ? 5.628 -5.544 20.553 1.00 92.25 207 GLN A CA 1
ATOM 1730 C C . GLN A 1 207 ? 5.473 -4.156 19.923 1.00 92.25 207 GLN A C 1
ATOM 1732 O O . GLN A 1 207 ? 5.967 -3.180 20.475 1.00 92.25 207 GLN A O 1
ATOM 1737 N N . PHE A 1 208 ? 4.732 -4.051 18.818 1.00 92.00 208 PHE A N 1
ATOM 1738 C CA . PHE A 1 208 ? 4.429 -2.778 18.168 1.00 92.00 208 PHE A CA 1
ATOM 1739 C C . PHE A 1 208 ? 3.716 -1.814 19.120 1.00 92.00 208 PHE A C 1
ATOM 1741 O O . PHE A 1 208 ? 4.101 -0.654 19.234 1.00 92.00 208 PHE A O 1
ATOM 1748 N N . ILE A 1 209 ? 2.712 -2.304 19.853 1.00 90.31 209 ILE A N 1
ATOM 1749 C CA . ILE A 1 209 ? 1.992 -1.498 20.836 1.00 90.31 209 ILE A CA 1
ATOM 1750 C C . ILE A 1 209 ? 2.941 -0.972 21.918 1.00 90.31 209 ILE A C 1
ATOM 1752 O O . ILE A 1 209 ? 2.860 0.205 22.258 1.00 90.31 209 ILE A O 1
ATOM 1756 N N . SER A 1 210 ? 3.855 -1.810 22.407 1.00 89.56 210 SER A N 1
ATOM 1757 C CA . SER A 1 210 ? 4.812 -1.426 23.448 1.00 89.56 210 SER A CA 1
ATOM 1758 C C . SER A 1 210 ? 5.815 -0.359 23.000 1.00 89.56 210 SER A C 1
ATOM 1760 O O . SER A 1 210 ? 6.296 0.416 23.813 1.00 89.56 210 SER A O 1
ATOM 1762 N N . VAL A 1 211 ? 6.112 -0.274 21.703 1.00 86.50 211 VAL A N 1
ATOM 1763 C CA . VAL A 1 211 ? 7.011 0.759 21.164 1.00 86.50 211 VAL A CA 1
ATOM 1764 C C . VAL A 1 211 ? 6.311 2.114 21.014 1.00 86.50 211 VAL A C 1
ATOM 1766 O O . VAL A 1 211 ? 6.951 3.151 21.170 1.00 86.50 211 VAL A O 1
ATOM 1769 N N . TYR A 1 212 ? 5.018 2.120 20.682 1.00 82.44 212 TYR A N 1
ATOM 1770 C CA . TYR A 1 212 ? 4.305 3.339 20.275 1.00 82.44 212 TYR A CA 1
ATOM 1771 C C . TYR A 1 212 ? 3.350 3.919 21.315 1.00 82.44 212 TYR A C 1
ATOM 1773 O O . TYR A 1 212 ? 2.939 5.071 21.178 1.00 82.44 212 TYR A O 1
ATOM 1781 N N . PHE A 1 213 ? 2.939 3.130 22.306 1.00 83.31 213 PHE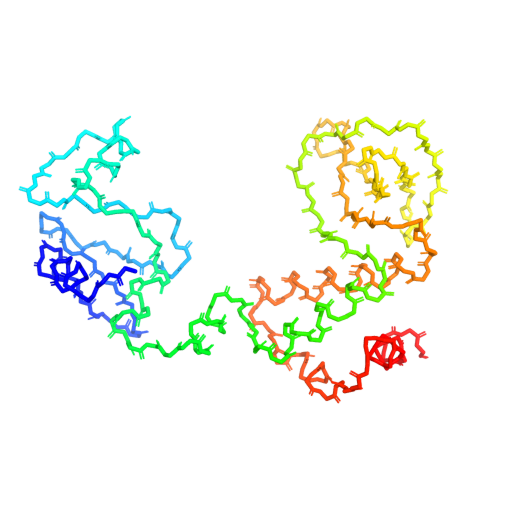 A N 1
ATOM 1782 C CA . PHE A 1 213 ? 1.847 3.509 23.203 1.00 83.31 213 PHE A CA 1
ATOM 1783 C C . PHE A 1 213 ? 2.143 3.295 24.692 1.00 83.31 213 PHE A C 1
ATOM 1785 O O . PHE A 1 213 ? 1.279 3.650 25.497 1.00 83.31 213 PHE A O 1
ATOM 1792 N N . ASP A 1 214 ? 3.308 2.740 25.038 1.00 76.62 214 ASP A N 1
ATOM 1793 C CA . ASP A 1 214 ? 3.822 2.650 26.413 1.00 76.62 214 ASP A CA 1
ATOM 1794 C C . ASP A 1 214 ? 4.891 3.734 26.646 1.00 76.62 214 ASP A C 1
ATOM 1796 O O . ASP A 1 214 ? 4.918 4.300 27.765 1.00 76.62 214 ASP A O 1
#

Mean predicted aligned error: 8.87 Å

Solvent-accessible surface area (backbone atoms only — not comparable to full-atom values): 12211 Å² total; per-residue (Å²): 134,62,72,71,60,53,59,45,46,38,62,77,26,52,52,41,77,47,84,95,75,38,39,29,35,39,56,96,89,43,79,39,81,51,46,62,84,42,75,74,46,75,43,64,52,99,50,93,71,65,80,93,46,49,72,61,33,34,76,71,68,39,27,48,77,42,42,28,46,61,53,50,28,63,76,69,62,48,51,76,63,58,43,42,25,70,74,62,36,39,54,71,61,40,50,49,45,52,49,31,38,31,57,64,46,34,42,74,49,72,55,53,95,50,78,68,73,77,58,82,43,77,43,86,42,77,57,92,92,44,74,31,39,39,26,37,42,98,79,30,26,37,35,31,38,78,40,73,88,87,57,87,40,56,35,43,45,38,33,20,66,47,86,69,52,73,68,38,49,55,50,51,50,51,54,44,52,52,55,48,44,19,68,74,69,57,47,38,80,83,46,53,66,48,62,69,58,63,79,53,38,64,50,32,39,52,52,52,45,56,76,77,76,109

Radius of gyration: 22.13 Å; Cα contacts (8 Å, |Δi|>4): 300; chains: 1; bounding box: 50×37×63 Å

Nearest PDB structures (foldseek):
  1gx3-assembly2_B  TM=4.850E-01  e=1.204E-01  Mycolicibacterium smegmatis
  4yom-assembly1_A  TM=2.863E-01  e=7.523E-01  Mus musculus
  1yqf-assembly1_B  TM=2.053E-01  e=1.240E+00  Leishmania major
  1yqf-assembly2_E  TM=2.148E-01  e=1.173E+00  Leishmania major
  5wox-assembly1_A  TM=1.585E-01  e=3.561E+00  Mycolicibacterium smegmatis MC2 155

pLDDT: mean 83.75, std 9.51, range [55.41, 96.25]

Foldseek 3Di:
DDLVVLVQQCVVQVWDADPPGWTWTHDPNDTDTADQADAWDKDADPDDDDPVCRVVCVVVVRIDIDHSLVNSCSVVVDDPQRSVCSVQLAGPLLVVLLVLLCVVQQWPDFWDQDADADFPDWDWDDDPPAIWTWGDDDQKIWIWGFDVPPHGGTTTGTIGNDDGDPVSVVSSVVSNVLSVCCVPVSPNVVVVVSSVQDDGSVSSNVVVCVVPPD

Organism: Shouchella clausii (NCBI:txid79880)

Secondary structure (DSSP, 8-state):
--HHHHHHHHHHTT-EEEGGGEEEEEETTEEEEEPTTPSPEEEESSS---GGGHHHHHHTTSEEEE-HHHHHHHHHT--HHHHHHHHHSS-HHHHHHHHHHHHHTTEEEE---PSPPPPSEEEEEEETTEEEEEEEETTEEEEEEEE-SSS-EEEEEEEESS---HHHHHHHHHHHHHHHHHHHH--GGGGGGGGT--SSHHHHHHHHHHHH--

Sequence (214 aa):
MDKNTFDKLAKDYQIKEQFRGHLVALNDGEEKSILPNDKPLHFAINRPVDRNNLEEEVKKGNVLKTDGLEIYRHFYKWDDDTYFEKKYRMSRKMHHVIQSIMDSVHLIDVKSVDDPIPLEYKEKIKIGFKEQDLGYSQGRWIVEELKSDFDDVWVNQYIFSQKPTQKDIDVAIEVHAIKIQIKYSGMATYYHFLEELTGTPEEIKKQFISVYFD